Protein AF-A0A0F9P9D8-F1 (afdb_monomer_lite)

Foldseek 3Di:
DDFLDALVLLVVLQPDVQSVVDDSCCCVPPQRVLLRLVVQVVCVLVPVDDDPPPDPDPVPCVVSVVSSNSSSVSSNVVRVVPDPDDDPDDDDDDDDPDDVPPDDPVDPVQWDADPNDIDGPDDDPPPPDPQPPDPVSDDDPPQWDADPRDIDGPPDPDPPPDAWADQLQVFQFTPDHDDGRDKDWPPPWGRDNRDTDQDDDPDTDIDDPDPSSLCPDLWDKDKDKFAAQDWAQDCAKAWGDWRDDPDDRAQIWTWIGGSVQFIFIWGAHRVRHTLGDRHTFADRDTDDHRDIWMWMWTGRNVQRWIWIDISSHTRGIDHGDD

Secondary structure (DSSP, 8-state):
---SS-HHHHHHHH--HHHHHS-HHHIIIIIHHHHHHHHHHHHHHHS-SSS------TT--HHHHHHHHHHHHHHHHHHHT-SS------S--------TTS---S-GGGEEEETTEEEE---S-------TT-GGG----S-EEEETTEEEE-SSPPPTT--EE---SSSSS-SEESS---EEEETT-EEETTEEE--SSS--EEEE--HHHH---SEEEEEEEE--SSSSS-SS-EEEEEE--SSSSTT-EEEEE-TTSEEEEEEE-TT--EEEEEEEEEEE----TT--EEEEEEEETTTTEEEEEETTEEEEEPPPP-

Radius of gyration: 24.14 Å; chains: 1; bounding box: 67×62×52 Å

Structure (mmCIF, N/CA/C/O backbone):
data_AF-A0A0F9P9D8-F1
#
_entry.id   AF-A0A0F9P9D8-F1
#
loop_
_atom_site.group_PDB
_atom_site.id
_atom_site.type_symbol
_atom_site.label_atom_id
_atom_site.label_alt_id
_atom_site.label_comp_id
_atom_site.label_asym_id
_atom_site.label_entity_id
_atom_site.label_seq_id
_atom_site.pdbx_PDB_ins_code
_atom_site.Cartn_x
_atom_site.Cartn_y
_atom_site.Cartn_z
_atom_site.occupancy
_atom_site.B_iso_or_equiv
_atom_site.auth_seq_id
_atom_site.auth_comp_id
_atom_site.auth_asym_id
_atom_site.auth_atom_id
_atom_site.pdbx_PDB_model_num
ATOM 1 N N . MET A 1 1 ? -2.684 22.333 15.171 1.00 53.84 1 MET A N 1
ATOM 2 C CA . MET A 1 1 ? -2.941 22.130 13.729 1.00 53.84 1 MET A CA 1
ATOM 3 C C . MET A 1 1 ? -4.263 22.816 13.437 1.00 53.84 1 MET A C 1
ATOM 5 O O . MET A 1 1 ? -5.194 22.590 14.196 1.00 53.84 1 MET A O 1
ATOM 9 N N . THR A 1 2 ? -4.339 23.730 12.472 1.00 71.31 2 THR A N 1
ATOM 10 C CA . THR A 1 2 ? -5.579 24.486 12.229 1.00 71.31 2 THR A CA 1
ATOM 11 C C . THR A 1 2 ? -6.476 23.673 11.301 1.00 71.31 2 THR A C 1
ATOM 13 O O . THR A 1 2 ? -6.086 23.403 10.165 1.00 71.31 2 THR A O 1
ATOM 16 N N . HIS A 1 3 ? -7.638 23.244 11.792 1.00 80.06 3 HIS A N 1
ATOM 17 C CA . HIS A 1 3 ? -8.600 22.499 10.984 1.00 80.06 3 HIS A CA 1
ATOM 18 C C . HIS A 1 3 ? -9.393 23.409 10.036 1.00 80.06 3 HIS A C 1
ATOM 20 O O . HIS A 1 3 ? -9.507 24.612 10.286 1.00 80.06 3 HIS A O 1
ATOM 26 N N . TYR A 1 4 ? -9.949 22.854 8.949 1.00 78.06 4 TYR A N 1
ATOM 27 C CA . TYR A 1 4 ? -10.803 23.625 8.024 1.00 78.06 4 TYR A CA 1
ATOM 28 C C . TYR A 1 4 ? -12.124 24.083 8.660 1.00 78.06 4 TYR A C 1
ATOM 30 O O . TYR A 1 4 ? -12.678 25.109 8.258 1.00 78.06 4 TYR A O 1
ATOM 38 N N . ALA A 1 5 ? -12.593 23.363 9.681 1.00 80.81 5 ALA A N 1
ATOM 39 C CA . ALA A 1 5 ? -13.710 23.748 10.532 1.00 80.81 5 ALA A CA 1
ATOM 40 C C . ALA A 1 5 ? -13.440 23.336 11.985 1.00 80.81 5 ALA A C 1
ATOM 42 O O . ALA A 1 5 ? -12.664 22.413 12.235 1.00 80.81 5 ALA A O 1
ATOM 43 N N . THR A 1 6 ? -14.081 24.017 12.932 1.00 87.56 6 THR A N 1
ATOM 44 C CA . THR A 1 6 ? -14.080 23.642 14.358 1.00 87.56 6 THR A CA 1
ATOM 45 C C . THR A 1 6 ? -15.249 22.712 14.693 1.00 87.56 6 THR A C 1
ATOM 47 O O . THR A 1 6 ? -16.236 22.678 13.955 1.00 87.56 6 THR A O 1
ATOM 50 N N . ALA A 1 7 ? -15.203 22.007 15.832 1.00 85.06 7 ALA A N 1
ATOM 51 C CA . ALA A 1 7 ? -16.353 21.254 16.347 1.00 85.06 7 ALA A CA 1
ATOM 52 C C . ALA A 1 7 ? -17.641 22.096 16.414 1.00 85.06 7 ALA A C 1
ATOM 54 O O . ALA A 1 7 ? -18.702 21.645 15.978 1.00 85.06 7 ALA A O 1
ATOM 55 N N . SER A 1 8 ? -17.548 23.346 16.883 1.00 85.38 8 SER A N 1
ATOM 56 C CA . SER A 1 8 ? -18.693 24.261 16.956 1.00 85.38 8 SER A CA 1
ATOM 57 C C . SER A 1 8 ? -19.257 24.602 15.574 1.00 85.38 8 SER A C 1
ATOM 59 O O . SER A 1 8 ? -20.473 24.663 15.408 1.00 85.38 8 SER A O 1
ATOM 61 N N . GLU A 1 9 ? -18.396 24.785 14.568 1.00 83.50 9 GLU A N 1
ATOM 62 C CA . GLU A 1 9 ? -18.820 25.008 13.182 1.00 83.50 9 GLU A CA 1
ATOM 63 C C . GLU A 1 9 ? -19.481 23.751 12.611 1.00 83.50 9 GLU A C 1
ATOM 65 O O . GLU A 1 9 ? -20.578 23.836 12.065 1.00 83.50 9 GLU A O 1
ATOM 70 N N . VAL A 1 10 ? -18.885 22.573 12.805 1.00 79.69 10 VAL A N 1
ATOM 71 C CA . VAL A 1 10 ? -19.490 21.306 12.373 1.00 79.69 10 VAL A CA 1
ATOM 72 C C . VAL A 1 10 ? -20.870 21.123 12.988 1.00 79.69 10 VAL A C 1
ATOM 74 O O . VAL A 1 10 ? -21.813 20.836 12.259 1.00 79.69 10 VAL A O 1
ATOM 77 N N . LYS A 1 11 ? -21.037 21.365 14.290 1.00 83.81 11 LYS A N 1
ATOM 78 C CA . LYS A 1 11 ? -22.347 21.306 14.947 1.00 83.81 11 LYS A CA 1
ATOM 79 C C . LYS A 1 11 ? -23.328 22.302 14.342 1.00 83.81 11 LYS A C 1
ATOM 81 O O . LYS A 1 11 ? -24.390 21.882 13.885 1.00 83.81 11 LYS A O 1
ATOM 86 N N . ALA A 1 12 ? -22.963 23.582 14.277 1.00 79.94 12 ALA A N 1
ATOM 87 C CA . ALA A 1 12 ? -23.830 24.645 13.769 1.00 79.94 12 ALA A CA 1
ATOM 88 C C . ALA A 1 12 ? -24.317 24.372 12.341 1.00 79.94 12 ALA A C 1
ATOM 90 O O . ALA A 1 12 ? -25.504 24.505 12.052 1.00 79.94 12 ALA A O 1
ATOM 91 N N . TYR A 1 13 ? -23.416 23.927 11.466 1.00 76.38 13 TYR A N 1
ATOM 92 C CA . TYR A 1 13 ? -23.757 23.623 10.086 1.00 76.38 13 TYR A CA 1
ATOM 93 C C . TYR A 1 13 ? -24.326 22.223 9.912 1.00 76.38 13 TYR A C 1
ATOM 95 O O . TYR A 1 13 ? -24.869 21.966 8.851 1.00 76.38 13 TYR A O 1
ATOM 103 N N . SER A 1 14 ? -24.239 21.308 10.888 1.00 75.25 14 SER A N 1
ATOM 104 C CA . SER A 1 14 ? -24.663 19.918 10.688 1.00 75.25 14 SER A CA 1
ATOM 105 C C . SER A 1 14 ? -26.174 19.707 10.699 1.00 75.25 14 SER A C 1
ATOM 107 O O . SER A 1 14 ? -26.630 18.793 10.030 1.00 75.25 14 SER A O 1
ATOM 109 N N . GLY A 1 15 ? -26.948 20.488 11.455 1.00 71.31 15 GLY A N 1
ATOM 110 C CA . GLY A 1 15 ? -28.399 20.293 11.598 1.00 71.31 15 GLY A CA 1
ATOM 111 C C . GLY A 1 15 ? -28.864 18.908 12.098 1.00 71.31 15 GLY A C 1
ATOM 112 O O . GLY A 1 15 ? -30.063 18.714 12.255 1.00 71.31 15 GLY A O 1
ATOM 113 N N . LEU A 1 16 ? -27.955 17.958 12.357 1.00 68.25 16 LEU A N 1
ATOM 114 C CA . LEU A 1 16 ? -28.254 16.580 12.753 1.00 68.25 16 LEU A CA 1
ATOM 115 C C . LEU A 1 16 ? -28.156 16.451 14.271 1.00 68.25 16 LEU A C 1
ATOM 117 O O . LEU A 1 16 ? -27.111 16.749 14.854 1.00 68.25 16 LEU A O 1
ATOM 121 N N . SER A 1 17 ? -29.230 15.984 14.906 1.00 72.19 17 SER A N 1
ATOM 122 C CA . SER A 1 17 ? -29.321 15.840 16.365 1.00 72.19 17 SER A CA 1
ATOM 123 C C . SER A 1 17 ? -28.247 14.919 16.946 1.00 72.19 17 SER A C 1
ATOM 125 O O . SER A 1 17 ? -27.739 15.120 18.046 1.00 72.19 17 SER A O 1
ATOM 127 N N . GLU A 1 18 ? -27.830 13.947 16.157 1.00 69.94 18 GLU A N 1
ATOM 128 C CA . GLU A 1 18 ? -26.877 12.932 16.529 1.00 69.94 18 GLU A CA 1
ATOM 129 C C . GLU A 1 18 ? -25.446 13.525 16.497 1.00 69.94 18 GLU A C 1
ATOM 131 O O . GLU A 1 18 ? -24.653 13.253 17.397 1.00 69.94 18 GLU A O 1
ATOM 136 N N . ILE A 1 19 ? -25.128 14.453 15.580 1.00 69.88 19 ILE A N 1
ATOM 137 C CA . ILE A 1 19 ? -23.851 15.205 15.607 1.00 69.88 19 ILE A CA 1
ATOM 138 C C . ILE A 1 19 ? -23.820 16.192 16.773 1.00 69.88 19 ILE A C 1
ATOM 140 O O . ILE A 1 19 ? -22.767 16.419 17.370 1.00 69.88 19 ILE A O 1
ATOM 144 N N . GLN A 1 20 ? -24.976 16.745 17.146 1.00 77.88 20 GLN A N 1
ATOM 145 C CA . GLN A 1 20 ? -25.093 17.578 18.345 1.00 77.88 20 GLN A CA 1
ATOM 146 C C . GLN A 1 20 ? -24.811 16.785 19.628 1.00 77.88 20 GLN A C 1
ATOM 148 O O . GLN A 1 20 ? -24.336 17.367 20.602 1.00 77.88 20 GLN A O 1
ATOM 153 N N . SER A 1 21 ? -25.053 15.467 19.616 1.00 78.31 21 SER A N 1
ATOM 154 C CA . SER A 1 21 ? -24.790 14.580 20.755 1.00 78.31 21 SER A CA 1
ATOM 155 C C . SER A 1 21 ? -23.311 14.214 20.941 1.00 78.31 21 SER A C 1
ATOM 157 O O . SER A 1 21 ? -22.922 13.797 22.031 1.00 78.31 21 SER A O 1
ATOM 159 N N . LEU A 1 22 ? -22.472 14.400 19.913 1.00 81.62 22 LEU A N 1
ATOM 160 C CA . LEU A 1 22 ? -21.031 14.176 20.023 1.00 81.62 22 LEU A CA 1
ATOM 161 C C . LEU A 1 22 ? -20.372 15.233 20.909 1.00 81.62 22 LEU A C 1
ATOM 163 O O . LEU A 1 22 ? -20.709 16.421 20.859 1.00 81.62 22 LEU A O 1
ATOM 167 N N . THR A 1 23 ? -19.368 14.823 21.683 1.00 91.31 23 THR A N 1
ATOM 168 C CA . THR A 1 23 ? -18.538 15.794 22.399 1.00 91.31 23 THR A CA 1
ATOM 169 C C . THR A 1 23 ? -17.677 16.576 21.405 1.00 91.31 23 THR A C 1
ATOM 171 O O . THR A 1 23 ? -17.318 16.071 20.339 1.00 91.31 23 THR A O 1
ATOM 174 N N . ASP A 1 24 ? -17.324 17.819 21.743 1.00 88.88 24 ASP A N 1
ATOM 175 C CA . ASP A 1 24 ? -16.389 18.596 20.914 1.00 88.88 24 ASP A CA 1
ATOM 176 C C . ASP A 1 24 ? -15.043 17.866 20.789 1.00 88.88 24 ASP A C 1
ATOM 178 O O . ASP A 1 24 ? -14.440 17.860 19.720 1.00 88.88 24 ASP A O 1
ATOM 182 N N . LEU A 1 25 ? -14.639 17.147 21.844 1.00 87.19 25 LEU A N 1
ATOM 183 C CA . LEU A 1 25 ? -13.452 16.298 21.845 1.00 87.19 25 LEU A CA 1
ATOM 184 C C . LEU A 1 25 ? -13.539 15.178 20.797 1.00 87.19 25 LEU A C 1
ATOM 186 O O . LEU A 1 25 ? -12.570 14.958 20.074 1.00 87.19 25 LEU A O 1
ATOM 190 N N . ASP A 1 26 ? -14.676 14.487 20.673 1.00 79.75 26 ASP A N 1
ATOM 191 C CA . ASP A 1 26 ? -14.861 13.440 19.658 1.00 79.75 26 ASP A CA 1
ATOM 192 C C . ASP A 1 26 ? -14.789 14.016 18.240 1.00 79.75 26 ASP A C 1
ATOM 194 O O . ASP A 1 26 ? -14.145 13.444 17.355 1.00 79.75 26 ASP A O 1
ATOM 198 N N . LEU A 1 27 ? -15.421 15.172 18.016 1.00 81.50 27 LEU A N 1
ATOM 199 C CA . LEU A 1 27 ? -15.376 15.864 16.729 1.00 81.50 27 LEU A CA 1
ATOM 200 C C . LEU A 1 27 ? -13.948 16.280 16.368 1.00 81.50 27 LEU A C 1
ATOM 202 O O . LEU A 1 27 ? -13.485 15.944 15.276 1.00 81.50 27 LEU A O 1
ATOM 206 N N . ASP A 1 28 ? -13.244 16.936 17.287 1.00 85.38 28 ASP A N 1
ATOM 207 C CA . ASP A 1 28 ? -11.906 17.479 17.053 1.00 85.38 28 ASP A CA 1
ATOM 208 C C . ASP A 1 28 ? -10.829 16.393 16.942 1.00 85.38 28 ASP A C 1
ATOM 210 O O . ASP A 1 28 ? -9.860 16.562 16.205 1.00 85.38 28 ASP A O 1
ATOM 214 N N . THR A 1 29 ? -10.975 15.261 17.637 1.00 78.38 29 THR A N 1
ATOM 215 C CA . THR A 1 29 ? -9.937 14.214 17.644 1.00 78.38 29 THR A CA 1
ATOM 216 C C . THR A 1 29 ? -10.173 13.110 16.619 1.00 78.38 29 THR A C 1
ATOM 218 O O . THR A 1 29 ? -9.207 12.556 16.089 1.00 78.38 29 THR A O 1
ATOM 221 N N . LYS A 1 30 ? -11.431 12.786 16.296 1.00 79.88 30 LYS A N 1
ATOM 222 C CA . LYS A 1 30 ? -11.765 11.621 15.462 1.00 79.88 30 LYS A CA 1
ATOM 223 C C . LYS A 1 30 ? -12.305 12.009 14.093 1.00 79.88 30 LYS A C 1
ATOM 225 O O . LYS A 1 30 ? -11.801 11.520 13.080 1.00 79.88 30 LYS A O 1
ATOM 230 N N . TYR A 1 31 ? -13.326 12.859 14.045 1.00 80.06 31 TYR A N 1
ATOM 231 C CA . TYR A 1 31 ? -14.113 13.056 12.825 1.00 80.06 31 TYR A CA 1
ATOM 232 C C . TYR A 1 31 ? -13.554 14.165 11.927 1.00 80.06 31 TYR A C 1
ATOM 234 O O . TYR A 1 31 ? -13.298 13.917 10.746 1.00 80.06 31 TYR A O 1
ATOM 242 N N . ILE A 1 32 ? -13.276 15.347 12.484 1.00 82.38 32 ILE A N 1
ATOM 243 C CA . ILE A 1 32 ? -12.739 16.497 11.740 1.00 82.38 32 ILE A CA 1
ATOM 244 C C . ILE A 1 32 ? -11.374 16.179 11.113 1.00 82.38 32 ILE A C 1
ATOM 246 O O . ILE A 1 32 ? -11.222 16.401 9.907 1.00 82.38 32 ILE A O 1
ATOM 250 N N . PRO A 1 33 ? -10.396 15.584 11.830 1.00 83.19 33 PRO A N 1
ATOM 251 C CA . PRO A 1 33 ? -9.111 15.247 11.223 1.00 83.19 33 PRO A CA 1
ATOM 252 C C . PRO A 1 33 ? -9.240 14.246 10.071 1.00 83.19 33 PRO A C 1
ATOM 254 O O . PRO A 1 33 ? -8.502 14.343 9.094 1.00 83.19 33 PRO A O 1
ATOM 257 N N . ARG A 1 34 ? -10.170 13.284 10.157 1.00 76.94 34 ARG A N 1
ATOM 258 C CA . ARG A 1 34 ? -10.414 12.297 9.090 1.00 76.94 34 ARG A CA 1
ATOM 259 C C . ARG A 1 34 ? -11.025 12.945 7.851 1.00 76.94 34 ARG A C 1
ATOM 261 O O . ARG A 1 34 ? -10.540 12.707 6.748 1.00 76.94 34 ARG A O 1
ATOM 268 N N . ALA A 1 35 ? -12.055 13.771 8.024 1.00 71.94 35 ALA A N 1
ATOM 269 C CA . ALA A 1 35 ? -12.685 14.483 6.915 1.00 71.94 35 ALA A CA 1
ATOM 270 C C . ALA A 1 35 ? -11.700 15.455 6.242 1.00 71.94 35 ALA A C 1
ATOM 272 O O . ALA A 1 35 ? -11.630 15.521 5.017 1.00 71.94 35 ALA A O 1
ATOM 273 N N . GLN A 1 36 ? -10.863 16.132 7.030 1.00 80.75 36 GLN A N 1
ATOM 274 C CA . GLN A 1 36 ? -9.825 17.013 6.506 1.00 80.75 36 GLN A CA 1
ATOM 275 C C . GLN A 1 36 ? -8.778 16.256 5.686 1.00 80.75 36 GLN A C 1
ATOM 277 O O . GLN A 1 36 ? -8.400 16.731 4.622 1.00 80.75 36 GLN A O 1
ATOM 282 N N . ARG A 1 37 ? -8.369 15.052 6.110 1.00 77.50 37 ARG A N 1
ATOM 283 C CA . ARG A 1 37 ? -7.441 14.218 5.329 1.00 77.50 37 ARG A CA 1
ATOM 284 C C . ARG A 1 37 ? -7.986 13.849 3.949 1.00 77.50 37 ARG A C 1
ATOM 286 O O . ARG A 1 37 ? -7.222 13.849 2.989 1.00 77.50 37 ARG A O 1
ATOM 293 N N . LEU A 1 38 ? -9.286 13.568 3.835 1.00 69.06 38 LEU A N 1
ATOM 294 C CA . LEU A 1 38 ? -9.921 13.286 2.540 1.00 69.06 38 LEU A CA 1
ATOM 295 C C . LEU A 1 38 ? -9.864 14.501 1.614 1.00 69.06 38 LEU A C 1
ATOM 297 O O . LEU A 1 38 ? -9.484 14.371 0.453 1.00 69.06 38 LEU A O 1
ATOM 301 N N . ILE A 1 39 ? -10.182 15.682 2.149 1.00 70.19 39 ILE A N 1
ATOM 302 C CA . ILE A 1 39 ? -10.089 16.943 1.407 1.00 70.19 39 ILE A CA 1
ATOM 303 C C . ILE A 1 39 ? -8.640 17.203 0.991 1.00 70.19 39 ILE A C 1
ATOM 305 O O . ILE A 1 39 ? -8.386 17.502 -0.169 1.00 70.19 39 ILE A O 1
ATOM 309 N N . ASP A 1 40 ? -7.679 17.018 1.894 1.00 73.06 40 ASP A N 1
ATOM 310 C CA . ASP A 1 40 ? -6.257 17.215 1.602 1.00 73.06 40 ASP A CA 1
ATOM 311 C C . ASP A 1 40 ? -5.733 16.247 0.540 1.00 73.06 40 ASP A C 1
ATOM 313 O O . ASP A 1 40 ? -4.884 16.627 -0.265 1.00 73.06 40 ASP A O 1
ATOM 317 N N . SER A 1 41 ? -6.205 14.998 0.546 1.00 69.88 41 SER A N 1
ATOM 318 C CA . SER A 1 41 ? -5.858 13.995 -0.465 1.00 69.88 41 SER A CA 1
ATOM 319 C C . SER A 1 41 ? -6.417 14.390 -1.831 1.00 69.88 41 SER A C 1
ATOM 321 O O . SER A 1 41 ? -5.659 14.503 -2.795 1.00 69.88 41 SER A O 1
ATOM 323 N N . TYR A 1 42 ? -7.710 14.727 -1.895 1.00 66.19 42 TYR A N 1
ATOM 324 C CA . TYR A 1 42 ? -8.347 15.221 -3.116 1.00 66.19 42 TYR A CA 1
ATOM 325 C C . TYR A 1 42 ? -7.639 16.469 -3.653 1.00 66.19 42 TYR A C 1
ATOM 327 O O . TYR A 1 42 ? -7.331 16.565 -4.842 1.00 66.19 42 TYR A O 1
ATOM 335 N N . CYS A 1 43 ? -7.335 17.428 -2.778 1.00 63.25 43 CYS A N 1
ATOM 336 C CA . CYS A 1 43 ? -6.683 18.659 -3.183 1.00 63.25 43 CYS A CA 1
ATOM 337 C C . CYS A 1 43 ? -5.255 18.424 -3.677 1.00 63.25 43 CYS A C 1
ATOM 339 O O . CYS A 1 43 ? -4.855 19.060 -4.644 1.00 63.25 43 CYS A O 1
ATOM 341 N N . ARG A 1 44 ? -4.497 17.499 -3.078 1.00 65.12 44 ARG A N 1
ATOM 342 C CA . ARG A 1 44 ? -3.154 17.141 -3.562 1.00 65.12 44 ARG A CA 1
ATOM 343 C C . ARG A 1 44 ? -3.178 16.479 -4.937 1.00 65.12 44 ARG A C 1
ATOM 345 O O . ARG A 1 44 ? -2.317 16.781 -5.757 1.00 65.12 44 ARG A O 1
ATOM 352 N N . GLN A 1 45 ? -4.161 15.617 -5.190 1.00 57.56 45 GLN A N 1
ATOM 353 C CA . GLN A 1 45 ? -4.326 14.954 -6.486 1.00 57.56 45 GLN A CA 1
ATOM 354 C C . GLN A 1 45 ? -4.660 15.959 -7.597 1.00 57.56 45 GLN A C 1
ATOM 356 O O . GLN A 1 45 ? -4.109 15.886 -8.692 1.00 57.56 45 GLN A O 1
ATOM 361 N N . ASN A 1 46 ? -5.519 16.937 -7.300 1.00 54.97 46 ASN A N 1
ATOM 362 C CA . ASN A 1 46 ? -6.065 17.844 -8.313 1.00 54.97 46 ASN A CA 1
ATOM 363 C C . ASN A 1 46 ? -5.315 19.181 -8.430 1.00 54.97 46 ASN A C 1
ATOM 365 O O . ASN A 1 46 ? -5.298 19.800 -9.492 1.00 54.97 46 ASN A O 1
ATOM 369 N N . PHE A 1 47 ? -4.657 19.637 -7.364 1.00 56.59 47 PHE A N 1
ATOM 370 C CA . PHE A 1 47 ? -3.953 20.915 -7.317 1.00 56.59 47 PHE A CA 1
ATOM 371 C C . PHE A 1 47 ? -2.488 20.655 -6.940 1.00 56.59 47 PHE A C 1
ATOM 373 O O . PHE A 1 47 ? -2.140 20.535 -5.770 1.00 56.59 47 PHE A O 1
ATOM 380 N N . ARG A 1 48 ? -1.609 20.563 -7.951 1.00 46.72 48 ARG A N 1
ATOM 381 C CA . ARG A 1 48 ? -0.172 20.198 -7.868 1.00 46.72 48 ARG A CA 1
ATOM 382 C C . ARG A 1 48 ? 0.738 21.153 -7.053 1.00 46.72 48 ARG A C 1
ATOM 384 O O . ARG A 1 48 ? 1.904 21.336 -7.403 1.00 46.72 48 ARG A O 1
ATOM 391 N N . ARG A 1 49 ? 0.260 21.833 -6.009 1.00 38.28 49 ARG A N 1
ATOM 392 C CA . ARG A 1 49 ? 1.071 22.752 -5.186 1.00 38.28 49 ARG A CA 1
ATOM 393 C C . ARG A 1 49 ? 0.855 22.503 -3.692 1.00 38.28 49 ARG A C 1
ATOM 395 O O . ARG A 1 49 ? -0.180 21.980 -3.306 1.00 38.28 49 ARG A O 1
ATOM 402 N N . SER A 1 50 ? 1.880 22.868 -2.908 1.00 42.69 50 SER A N 1
ATOM 403 C CA . SER A 1 50 ? 2.014 22.901 -1.437 1.00 42.69 50 SER A CA 1
ATOM 404 C C . SER A 1 50 ? 0.706 23.026 -0.639 1.00 42.69 50 SER A C 1
ATOM 406 O O . SER A 1 50 ? -0.243 23.592 -1.175 1.00 42.69 50 SER A O 1
ATOM 408 N N . PRO A 1 51 ? 0.663 22.597 0.650 1.00 48.56 51 PRO A N 1
ATOM 409 C CA . PRO A 1 51 ? -0.538 22.654 1.493 1.00 48.56 51 PRO A CA 1
ATOM 410 C C . PRO A 1 51 ? -1.331 23.932 1.240 1.00 48.56 51 PRO A C 1
ATOM 412 O O . PRO A 1 51 ? -0.755 25.020 1.327 1.00 48.56 51 PRO A O 1
ATOM 415 N N . LEU A 1 52 ? -2.608 23.769 0.865 1.00 47.81 52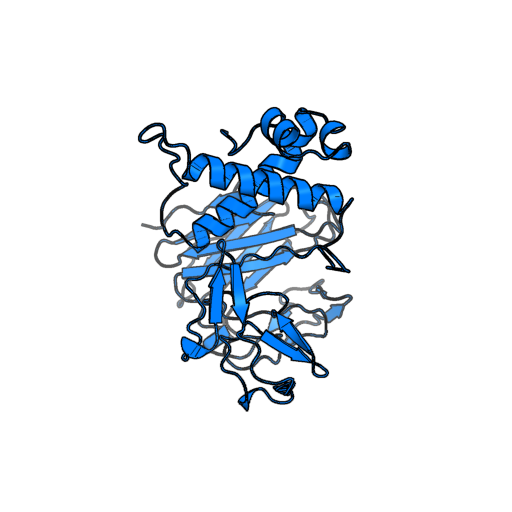 LEU A N 1
ATOM 416 C CA . LEU A 1 52 ? -3.517 24.850 0.488 1.00 47.81 52 LEU A CA 1
ATOM 417 C C . LEU A 1 52 ? -3.369 25.991 1.488 1.00 47.81 52 LEU A C 1
ATOM 419 O O . LEU A 1 52 ? -3.829 25.923 2.629 1.00 47.81 52 LEU A O 1
ATOM 423 N N . LYS A 1 53 ? -2.672 27.049 1.069 1.00 45.91 53 LYS A N 1
ATOM 424 C CA . LYS A 1 53 ? -2.539 28.238 1.890 1.00 45.91 53 LYS A CA 1
ATOM 425 C C . LYS A 1 53 ? -3.876 28.950 1.784 1.00 45.91 53 LYS A C 1
ATOM 427 O O . LYS A 1 53 ? -4.123 29.656 0.812 1.00 45.91 53 LYS A O 1
ATOM 432 N N . ILE A 1 54 ? -4.745 28.730 2.767 1.00 47.22 54 ILE A N 1
ATOM 433 C CA . ILE A 1 54 ? -5.966 29.516 2.932 1.00 47.22 54 ILE A CA 1
ATOM 434 C C . ILE A 1 54 ? -5.513 30.919 3.325 1.00 47.22 54 ILE A C 1
ATOM 436 O O . ILE A 1 54 ? -5.298 31.229 4.496 1.00 47.22 54 ILE A O 1
ATOM 440 N N . VAL A 1 55 ? -5.270 31.755 2.324 1.00 41.44 55 VAL A N 1
ATOM 441 C CA . VAL A 1 55 ? -5.047 33.175 2.538 1.00 41.44 55 VAL A CA 1
ATOM 442 C C . VAL A 1 55 ? -6.437 33.798 2.586 1.00 41.44 55 VAL A C 1
ATOM 444 O O . VAL A 1 55 ? -7.196 33.672 1.630 1.00 41.44 55 VAL A O 1
ATOM 447 N N . ASN A 1 56 ? -6.783 34.445 3.703 1.00 40.25 56 ASN A N 1
ATOM 448 C CA . ASN A 1 56 ? -7.887 35.404 3.737 1.00 40.25 56 ASN A CA 1
ATOM 449 C C . ASN A 1 56 ? -7.453 36.601 2.883 1.00 40.25 56 ASN A C 1
ATOM 451 O O . ASN A 1 56 ? -6.990 37.615 3.403 1.00 40.25 56 ASN A O 1
ATOM 455 N N . VAL A 1 57 ? -7.500 36.443 1.566 1.00 39.56 57 VAL A N 1
ATOM 456 C CA . VAL A 1 57 ? -7.450 37.578 0.662 1.00 39.56 57 VAL A CA 1
ATOM 457 C C . VAL A 1 57 ? -8.876 38.135 0.688 1.00 39.56 57 VAL A C 1
ATOM 459 O O . VAL A 1 57 ? -9.853 37.392 0.681 1.00 39.56 57 VAL A O 1
ATOM 462 N N . ASP A 1 58 ? -8.996 39.441 0.882 1.00 39.69 58 ASP A N 1
ATOM 463 C CA . ASP A 1 58 ? -10.190 40.239 0.575 1.00 39.69 58 ASP A CA 1
ATOM 464 C C . ASP A 1 58 ? -11.520 40.015 1.332 1.00 39.69 58 ASP A C 1
ATOM 466 O O . ASP A 1 58 ? -12.484 40.727 1.064 1.00 39.69 58 ASP A O 1
ATOM 470 N N . GLY A 1 59 ? -11.601 39.160 2.357 1.00 45.84 59 GLY A N 1
ATOM 471 C CA . GLY A 1 59 ? -12.810 39.081 3.203 1.00 45.84 59 GLY A CA 1
ATOM 472 C C . GLY A 1 59 ? -14.059 38.555 2.476 1.00 45.84 59 GLY A C 1
ATOM 473 O O . GLY A 1 59 ? -15.125 38.451 3.083 1.00 45.84 59 GLY A O 1
ATOM 474 N N . SER A 1 60 ? -13.914 38.154 1.210 1.00 44.59 60 SER A N 1
ATOM 475 C CA . SER A 1 60 ? -14.884 37.370 0.461 1.00 44.59 60 SER A CA 1
ATOM 476 C C . SER A 1 60 ? -14.601 35.890 0.755 1.00 44.59 60 SER A C 1
ATOM 478 O O . SER A 1 60 ? -13.717 35.248 0.200 1.00 44.59 60 SER A O 1
ATOM 480 N N . GLY A 1 61 ? -15.277 35.343 1.764 1.00 48.66 61 GLY A N 1
ATOM 481 C CA . GLY A 1 61 ? -14.986 34.026 2.338 1.00 48.66 61 GLY A CA 1
ATOM 482 C C . GLY A 1 61 ? -15.204 32.807 1.428 1.00 48.66 61 GLY A C 1
ATOM 483 O O . GLY A 1 61 ? -15.320 31.718 1.972 1.00 48.66 61 GLY A O 1
ATOM 484 N N . SER A 1 62 ? -15.258 32.933 0.099 1.00 55.34 62 SER A N 1
ATOM 485 C CA . SER A 1 62 ? -15.778 31.909 -0.822 1.00 55.34 62 SER A CA 1
ATOM 486 C C . SER A 1 62 ? -15.047 30.565 -0.733 1.00 55.34 62 SER A C 1
ATOM 488 O O . SER A 1 62 ? -15.670 29.558 -0.417 1.00 55.34 62 SER A O 1
ATOM 490 N N . ASN A 1 63 ? -13.721 30.529 -0.892 1.00 51.62 63 ASN A N 1
ATOM 491 C CA . ASN A 1 63 ? -12.973 29.261 -0.885 1.00 51.62 63 ASN A CA 1
ATOM 492 C C . ASN A 1 63 ? -12.923 28.607 0.505 1.00 51.62 63 ASN A C 1
ATOM 494 O O . ASN A 1 63 ? -12.945 27.384 0.638 1.00 51.62 63 ASN A O 1
ATOM 498 N N . ARG A 1 64 ? -12.851 29.417 1.569 1.00 61.19 64 ARG A N 1
ATOM 499 C CA . ARG A 1 64 ? -12.853 28.909 2.949 1.00 61.19 64 ARG A CA 1
ATOM 500 C C . ARG A 1 64 ? -14.236 28.399 3.341 1.00 61.19 64 ARG A C 1
ATOM 502 O O . ARG A 1 64 ? -14.330 27.397 4.044 1.00 61.19 64 ARG A O 1
ATOM 509 N N . GLN A 1 65 ? -15.282 29.085 2.901 1.00 67.75 65 GLN A N 1
ATOM 510 C CA . GLN A 1 65 ? -16.663 28.687 3.101 1.00 67.75 65 GLN A CA 1
ATOM 511 C C . GLN A 1 65 ? -16.974 27.404 2.330 1.00 67.75 65 GLN A C 1
ATOM 513 O O . GLN A 1 65 ? -17.504 26.478 2.928 1.00 67.75 65 GLN A O 1
ATOM 518 N N . GLU A 1 66 ? -16.532 27.278 1.079 1.00 66.25 66 GLU A N 1
ATOM 519 C CA . GLU A 1 66 ? -16.722 26.060 0.287 1.00 66.25 66 GLU A CA 1
ATOM 520 C C . GLU A 1 66 ? -15.993 24.852 0.903 1.00 66.25 66 GLU A C 1
ATOM 522 O O . GLU A 1 66 ? -16.582 23.786 1.085 1.00 66.25 66 GLU A O 1
ATOM 527 N N . LEU A 1 67 ? -14.723 25.005 1.299 1.00 60.97 67 LEU A N 1
ATOM 528 C CA . LEU A 1 67 ? -13.978 23.934 1.978 1.00 60.97 67 LEU A CA 1
ATOM 529 C C . LEU A 1 67 ? -14.606 23.561 3.327 1.00 60.97 67 LEU A C 1
ATOM 531 O O . LEU A 1 67 ? -14.627 22.386 3.696 1.00 60.97 67 LEU A O 1
ATOM 535 N N . ARG A 1 68 ? -15.149 24.543 4.052 1.00 67.44 68 ARG A N 1
ATOM 536 C CA . ARG A 1 68 ? -15.897 24.325 5.293 1.00 67.44 68 ARG A CA 1
ATOM 537 C C . ARG A 1 68 ? -17.187 23.552 5.037 1.00 67.44 68 ARG A C 1
ATOM 539 O O . ARG A 1 68 ? -17.422 22.558 5.713 1.00 67.44 68 ARG A O 1
ATOM 546 N N . GLU A 1 69 ? -17.997 23.963 4.071 1.00 68.69 69 GLU A N 1
ATOM 547 C CA . GLU A 1 69 ? -19.254 23.299 3.707 1.00 68.69 69 GLU A CA 1
ATOM 548 C C . GLU A 1 69 ? -19.009 21.854 3.239 1.00 68.69 69 GLU A C 1
ATOM 550 O O . GLU A 1 69 ? -19.716 20.931 3.661 1.00 68.69 69 GLU A O 1
ATOM 555 N N . ARG A 1 70 ? -17.938 21.620 2.468 1.00 67.50 70 ARG A N 1
ATOM 556 C CA . ARG A 1 70 ? -17.481 20.275 2.079 1.00 67.50 70 ARG A CA 1
ATOM 557 C C . ARG A 1 70 ? -17.035 19.442 3.286 1.00 67.50 70 ARG A C 1
ATOM 559 O O . ARG A 1 70 ? -17.421 18.279 3.394 1.00 67.50 70 ARG A O 1
ATOM 566 N N . LEU A 1 71 ? -16.276 20.022 4.222 1.00 68.44 71 LEU A N 1
ATOM 567 C CA . LEU A 1 71 ? -15.841 19.333 5.445 1.00 68.44 71 LEU A CA 1
ATOM 568 C C . LEU A 1 71 ? -17.030 18.949 6.335 1.00 68.44 71 LEU A C 1
ATOM 570 O O . LEU A 1 71 ? -17.085 17.822 6.832 1.00 68.44 71 LEU A O 1
ATOM 574 N N . VAL A 1 72 ? -17.998 19.852 6.508 1.00 62.03 72 VAL A N 1
ATOM 575 C CA . VAL A 1 72 ? -19.234 19.584 7.257 1.00 62.03 72 VAL A CA 1
ATOM 576 C C . VAL A 1 72 ? -20.014 18.448 6.599 1.00 62.03 72 VAL A C 1
ATOM 578 O O . VAL A 1 72 ? -20.429 17.518 7.287 1.00 62.03 72 VAL A O 1
ATOM 581 N N . SER A 1 73 ? -20.168 18.478 5.275 1.00 66.88 73 SER A N 1
ATOM 582 C CA . SER A 1 73 ? -20.908 17.457 4.523 1.00 66.88 73 SER A CA 1
ATOM 583 C C . SER A 1 73 ? -20.257 16.073 4.618 1.00 66.88 73 SER A C 1
ATOM 585 O O . SER A 1 73 ? -20.942 15.086 4.883 1.00 66.88 73 SER A O 1
ATOM 587 N N . LEU A 1 74 ? -18.927 15.991 4.509 1.00 62.28 74 LEU A N 1
ATOM 588 C CA . LEU A 1 74 ? -18.182 14.738 4.693 1.00 62.28 74 LEU A CA 1
ATOM 589 C C . LEU A 1 74 ? -18.240 14.222 6.136 1.00 62.28 74 LEU A C 1
ATOM 591 O O . LEU A 1 74 ? -18.307 13.013 6.363 1.00 62.28 74 LEU A O 1
ATOM 595 N N . THR A 1 75 ? -18.235 15.130 7.114 1.00 56.22 75 THR A N 1
ATOM 596 C CA . THR A 1 75 ? -18.368 14.772 8.533 1.00 56.22 75 THR A CA 1
ATOM 597 C C . THR A 1 75 ? -19.768 14.234 8.836 1.00 56.22 75 THR A C 1
ATOM 599 O O . THR A 1 75 ? -19.893 13.252 9.564 1.00 56.22 75 THR A O 1
ATOM 602 N N . ARG A 1 76 ? -20.810 14.816 8.222 1.00 60.38 76 ARG A N 1
ATOM 603 C CA . ARG A 1 76 ? -22.192 14.318 8.280 1.00 60.38 76 ARG A CA 1
ATOM 604 C C . ARG A 1 76 ? -22.328 12.907 7.720 1.00 60.38 76 ARG A C 1
ATOM 606 O O . ARG A 1 76 ? -22.831 12.034 8.420 1.00 60.38 76 ARG A O 1
ATOM 613 N N . LEU A 1 77 ? -21.846 12.687 6.495 1.00 54.81 77 LEU A N 1
ATOM 614 C CA . LEU A 1 77 ? -21.934 11.392 5.809 1.00 54.81 77 LEU A CA 1
ATOM 615 C C . LEU A 1 77 ? -21.318 10.264 6.643 1.00 54.81 77 LEU A C 1
ATOM 617 O O . LEU A 1 77 ? -21.958 9.247 6.878 1.00 54.81 77 LEU A O 1
ATOM 621 N N . ARG A 1 78 ? -20.115 10.476 7.189 1.00 58.38 78 ARG A N 1
ATOM 622 C CA . ARG A 1 78 ? -19.435 9.450 7.999 1.00 58.38 78 ARG A CA 1
ATOM 623 C C . ARG A 1 78 ? -20.097 9.143 9.334 1.00 58.38 78 ARG A C 1
ATOM 625 O O . ARG A 1 78 ? -19.783 8.123 9.941 1.00 58.38 78 ARG A O 1
ATOM 632 N N . PHE A 1 79 ? -20.915 10.055 9.835 1.00 51.00 79 PHE A N 1
ATOM 633 C CA . PHE A 1 79 ? -21.557 9.893 11.123 1.00 51.00 79 PHE A CA 1
ATOM 634 C C . PHE A 1 79 ? -22.938 9.229 10.999 1.00 51.00 79 PHE A C 1
ATOM 636 O O . PHE A 1 79 ? -23.280 8.409 11.846 1.00 51.00 79 PHE A O 1
ATOM 643 N N . ILE A 1 80 ? -23.675 9.501 9.914 1.00 50.44 80 ILE A N 1
ATOM 644 C CA . ILE A 1 80 ? -24.925 8.795 9.577 1.00 50.44 80 ILE A CA 1
ATOM 645 C C . ILE A 1 80 ? -24.666 7.300 9.306 1.00 50.44 80 ILE A C 1
ATOM 647 O O . ILE A 1 80 ? -25.475 6.471 9.708 1.00 50.44 80 ILE A O 1
ATOM 651 N N . ASP A 1 81 ? -23.515 6.946 8.725 1.00 49.91 81 ASP A N 1
AT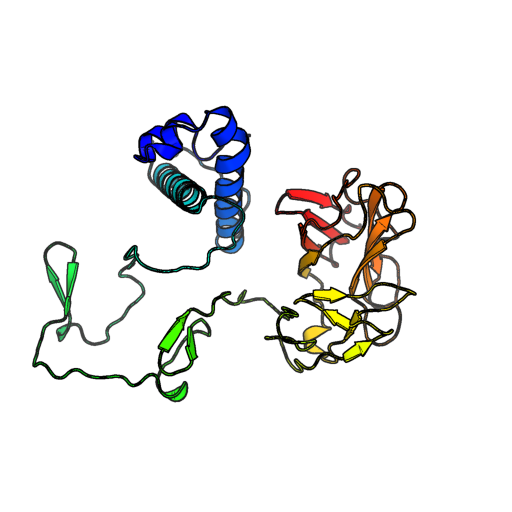OM 652 C CA . ASP A 1 81 ? -23.158 5.553 8.393 1.00 49.91 81 ASP A CA 1
ATOM 653 C C . ASP A 1 81 ? -22.808 4.648 9.595 1.00 49.91 81 ASP A C 1
ATOM 655 O O . ASP A 1 81 ? -22.539 3.467 9.405 1.00 49.91 81 ASP A O 1
ATOM 659 N N . GLY A 1 82 ? -22.825 5.161 10.834 1.00 40.31 82 GLY A N 1
ATOM 660 C CA . GLY A 1 82 ? -22.926 4.346 12.053 1.00 40.31 82 GLY A CA 1
ATOM 661 C C . GLY A 1 82 ? -22.038 3.090 12.139 1.00 40.31 82 GLY A C 1
ATOM 662 O O . GLY A 1 82 ? -22.554 1.980 12.197 1.00 40.31 82 GLY A O 1
ATOM 663 N N . GLY A 1 83 ? -20.716 3.246 12.254 1.00 36.47 83 GLY A N 1
ATOM 664 C CA . GLY A 1 83 ? -19.799 2.132 12.545 1.00 36.47 83 GLY A CA 1
ATOM 665 C C . GLY A 1 83 ? -18.970 1.677 11.347 1.00 36.47 83 GLY A C 1
ATOM 666 O O . GLY A 1 83 ? -19.127 2.166 10.238 1.00 36.47 83 GLY A O 1
ATOM 667 N N . GLU A 1 84 ? -17.991 0.812 11.603 1.00 35.62 84 GLU A N 1
ATOM 668 C CA . GLU A 1 84 ? -17.013 0.316 10.629 1.00 35.62 84 GLU A CA 1
ATOM 669 C C . GLU A 1 84 ? -17.671 -0.518 9.522 1.00 35.62 84 GLU A C 1
ATOM 671 O O . GLU A 1 84 ? -17.591 -1.739 9.511 1.00 35.62 84 GLU A O 1
ATOM 676 N N . HIS A 1 85 ? -18.302 0.143 8.561 1.00 31.81 85 HIS A N 1
ATOM 677 C CA . HIS A 1 85 ? -18.639 -0.446 7.281 1.00 31.81 85 HIS A CA 1
ATOM 678 C C . HIS A 1 85 ? -18.196 0.511 6.180 1.00 31.81 85 HIS A C 1
ATOM 680 O O . HIS A 1 85 ? -18.562 1.683 6.124 1.00 31.81 85 HIS A O 1
ATOM 686 N N . THR A 1 86 ? -17.324 -0.008 5.322 1.00 34.16 86 THR A N 1
ATOM 687 C CA . THR A 1 86 ? -17.136 0.452 3.952 1.00 34.16 86 THR A CA 1
ATOM 688 C C . THR A 1 86 ? -18.500 0.772 3.355 1.00 34.16 86 THR A C 1
ATOM 690 O O . THR A 1 86 ? -19.385 -0.079 3.366 1.00 34.16 86 THR A O 1
ATOM 693 N N . ALA A 1 87 ? -18.664 2.004 2.874 1.00 30.06 87 ALA A N 1
ATOM 694 C CA . ALA A 1 87 ? -19.884 2.493 2.254 1.00 30.06 87 ALA A CA 1
ATOM 695 C C . ALA A 1 87 ? -20.407 1.488 1.212 1.00 30.06 87 ALA A C 1
ATOM 697 O O . ALA A 1 87 ? -19.906 1.417 0.091 1.00 30.06 87 ALA A O 1
ATOM 698 N N . GLN A 1 88 ? -21.417 0.705 1.586 1.00 30.50 88 GLN A N 1
ATOM 699 C CA . GLN A 1 88 ? -22.336 0.110 0.632 1.00 30.50 88 GLN A CA 1
ATOM 700 C C . GLN A 1 88 ? -23.501 1.077 0.508 1.00 30.50 88 GLN A C 1
ATOM 702 O O . GLN A 1 88 ? -24.346 1.188 1.393 1.00 30.50 88 GLN A O 1
ATOM 707 N N . ALA A 1 89 ? -23.500 1.796 -0.612 1.00 34.19 89 ALA A N 1
ATOM 708 C CA . ALA A 1 89 ? -24.586 2.647 -1.049 1.00 34.19 89 ALA A CA 1
ATOM 709 C C . ALA A 1 89 ? -25.841 1.797 -1.294 1.00 34.19 89 ALA A C 1
ATOM 711 O O . ALA A 1 89 ? -26.080 1.318 -2.399 1.00 34.19 89 ALA A O 1
ATOM 712 N N . ASN A 1 90 ? -26.655 1.626 -0.259 1.00 29.62 90 ASN A N 1
ATOM 713 C CA . ASN A 1 90 ? -28.034 1.200 -0.408 1.00 29.62 90 ASN A CA 1
ATOM 714 C C . ASN A 1 90 ? -28.942 2.408 -0.196 1.00 29.62 90 ASN A C 1
ATOM 716 O O . ASN A 1 90 ? -29.278 2.757 0.928 1.00 29.62 90 ASN A O 1
ATOM 720 N N . GLY A 1 91 ? -29.352 3.000 -1.318 1.00 34.09 91 GLY A N 1
ATOM 721 C CA . GLY A 1 91 ? -30.662 3.623 -1.465 1.00 34.09 91 GLY A CA 1
ATOM 722 C C . GLY A 1 91 ? -30.890 4.964 -0.764 1.00 34.09 91 GLY A C 1
ATOM 723 O O . GLY A 1 91 ? -31.196 5.025 0.418 1.00 34.09 91 GLY A O 1
ATOM 724 N N . VAL A 1 92 ? -30.985 5.997 -1.606 1.00 35.03 92 VAL A N 1
ATOM 725 C CA . VAL A 1 92 ? -31.770 7.229 -1.410 1.00 35.03 92 VAL A CA 1
ATOM 726 C C . VAL A 1 92 ? -31.111 8.342 -0.583 1.00 35.03 92 VAL A C 1
ATOM 728 O O . VAL A 1 92 ? -31.459 8.600 0.562 1.00 35.03 92 VAL A O 1
ATOM 731 N N . ALA A 1 93 ? -30.279 9.130 -1.265 1.00 27.44 93 ALA A N 1
ATOM 732 C CA . ALA A 1 93 ? -30.413 10.587 -1.265 1.00 27.44 93 ALA A CA 1
ATOM 733 C C . ALA A 1 93 ? -29.841 11.131 -2.583 1.00 27.44 93 ALA A C 1
ATOM 735 O O . ALA A 1 93 ? -28.629 11.144 -2.785 1.00 27.44 93 ALA A O 1
ATOM 736 N N . ASN A 1 94 ? -30.730 11.549 -3.489 1.00 35.88 94 ASN A N 1
ATOM 737 C CA . ASN A 1 94 ? -30.374 12.379 -4.637 1.00 35.88 94 ASN A CA 1
ATOM 738 C C . ASN A 1 94 ? -29.611 13.608 -4.135 1.00 35.88 94 ASN A C 1
ATOM 740 O O . ASN A 1 94 ? -30.174 14.446 -3.432 1.00 35.88 94 ASN A O 1
ATOM 744 N N . LEU A 1 95 ? -28.348 13.723 -4.523 1.00 30.50 95 LEU A N 1
ATOM 745 C CA . LEU A 1 95 ? -27.640 14.993 -4.542 1.00 30.50 95 LEU A CA 1
ATOM 746 C C . LEU A 1 95 ? -27.196 15.221 -5.979 1.00 30.50 95 LEU A C 1
ATOM 748 O O . LEU A 1 95 ? -26.143 14.752 -6.407 1.00 30.50 95 LEU A O 1
ATOM 752 N N . ASP A 1 96 ? -28.055 15.921 -6.716 1.00 32.91 96 ASP A N 1
ATOM 753 C CA . ASP A 1 96 ? -27.724 16.526 -7.996 1.00 32.91 96 ASP A CA 1
ATOM 754 C C . ASP A 1 96 ? -26.548 17.488 -7.800 1.00 32.91 96 ASP A C 1
ATOM 756 O O . ASP A 1 96 ? -26.701 18.622 -7.348 1.00 32.91 96 ASP A O 1
ATOM 760 N N . PHE A 1 97 ? -25.350 17.031 -8.150 1.00 34.69 97 PHE A N 1
ATOM 761 C CA . PHE A 1 97 ? -24.212 17.897 -8.424 1.00 34.69 97 PHE A CA 1
ATOM 762 C C . PHE A 1 97 ? -24.045 17.980 -9.939 1.00 34.69 97 PHE A C 1
ATOM 764 O O . PHE A 1 97 ? -23.231 17.272 -10.529 1.00 34.69 97 PHE A O 1
ATOM 771 N N . ILE A 1 98 ? -24.831 18.844 -10.581 1.00 32.41 98 ILE A N 1
ATOM 772 C CA . ILE A 1 98 ? -24.680 19.146 -12.007 1.00 32.41 98 ILE A CA 1
ATOM 773 C C . ILE A 1 98 ? -23.989 20.503 -12.133 1.00 32.41 98 ILE A C 1
ATOM 775 O O . ILE A 1 98 ? -24.590 21.559 -11.959 1.00 32.41 98 ILE A O 1
ATOM 779 N N . ASN A 1 99 ? -22.692 20.467 -12.439 1.00 34.25 99 ASN A N 1
ATOM 780 C CA . ASN A 1 99 ? -21.982 21.615 -12.986 1.00 34.25 99 ASN A CA 1
ATOM 781 C C . ASN A 1 99 ? -22.344 21.717 -14.478 1.00 34.25 99 ASN A C 1
ATOM 783 O O . ASN A 1 99 ? -22.025 20.816 -15.255 1.00 34.25 99 ASN A O 1
ATOM 787 N N . ALA A 1 100 ? -22.996 22.811 -14.877 1.00 36.19 100 ALA A N 1
ATOM 788 C CA . ALA A 1 100 ? -23.446 23.070 -16.249 1.00 36.19 100 ALA A CA 1
ATOM 789 C C . ALA A 1 100 ? -22.310 23.154 -17.296 1.00 36.19 100 ALA A C 1
ATOM 791 O O . ALA A 1 100 ? -22.579 23.297 -18.484 1.00 36.19 100 ALA A O 1
ATOM 792 N N . ALA A 1 101 ? -21.038 23.054 -16.897 1.00 37.38 101 ALA A N 1
ATOM 793 C CA . ALA A 1 101 ? -19.903 23.199 -17.804 1.00 37.38 101 ALA A CA 1
ATOM 794 C C . ALA A 1 101 ? -19.501 21.925 -18.579 1.00 37.38 101 ALA A C 1
ATOM 796 O O . ALA A 1 101 ? -18.692 22.029 -19.496 1.00 37.38 101 ALA A O 1
ATOM 797 N N . HIS A 1 102 ? -19.998 20.730 -18.231 1.00 36.06 102 HIS A N 1
ATOM 798 C CA . HIS A 1 102 ? -19.471 19.461 -18.781 1.00 36.06 102 HIS A CA 1
ATOM 799 C C . HIS A 1 102 ? -20.427 18.688 -19.703 1.00 36.06 102 HIS A C 1
ATOM 801 O O . HIS A 1 102 ? -20.094 17.590 -20.140 1.00 36.06 102 HIS A O 1
ATOM 807 N N . TRP A 1 103 ? -21.595 19.242 -20.030 1.00 34.00 103 TRP A N 1
ATOM 808 C CA . TRP A 1 103 ? -22.521 18.628 -20.983 1.00 34.00 103 TRP A CA 1
ATOM 809 C C . TRP A 1 103 ? -22.749 19.598 -22.140 1.00 34.00 103 TRP A C 1
ATOM 811 O O . TRP A 1 103 ? -23.542 20.527 -22.025 1.00 34.00 103 TRP A O 1
ATOM 821 N N . SER A 1 104 ? -22.077 19.390 -23.275 1.00 33.38 104 SER A N 1
ATOM 822 C CA . SER A 1 104 ? -22.571 19.949 -24.534 1.00 33.38 104 SER A CA 1
ATOM 823 C C . SER A 1 104 ? -23.641 19.003 -25.067 1.00 33.38 104 SER A C 1
ATOM 825 O O . SER A 1 104 ? -23.337 18.053 -25.790 1.00 33.38 104 SER A O 1
ATOM 827 N N . VAL A 1 105 ? -24.900 19.245 -24.704 1.00 39.84 105 VAL A N 1
ATOM 828 C CA . VAL A 1 105 ? -26.005 18.787 -25.550 1.00 39.84 105 VAL A CA 1
ATOM 829 C C . VAL A 1 105 ? -25.849 19.571 -26.850 1.00 39.84 105 VAL A C 1
ATOM 831 O O . VAL A 1 105 ? -25.953 20.792 -26.853 1.00 39.84 105 VAL A O 1
ATOM 834 N N . SER A 1 106 ? -25.495 18.890 -27.939 1.00 41.12 106 SER A N 1
ATOM 835 C CA . SER A 1 106 ? -25.128 19.498 -29.229 1.00 41.12 106 SER A CA 1
ATOM 836 C C . SER A 1 106 ? -26.308 20.131 -29.982 1.00 41.12 106 SER A C 1
ATOM 838 O O . SER A 1 106 ? -26.251 20.279 -31.199 1.00 41.12 106 SER A O 1
ATOM 840 N N . ASP A 1 107 ? -27.402 20.409 -29.283 1.00 50.69 107 ASP A N 1
ATOM 841 C CA . ASP A 1 107 ? -28.667 20.850 -29.844 1.00 50.69 107 ASP A CA 1
ATOM 842 C C . ASP A 1 107 ? -29.389 21.697 -28.789 1.00 50.69 107 ASP A C 1
ATOM 844 O O . ASP A 1 107 ? -30.130 21.197 -27.938 1.00 50.69 107 ASP A O 1
ATOM 848 N N . ASP A 1 108 ? -29.093 22.993 -28.813 1.00 51.25 108 ASP A N 1
ATOM 849 C CA . ASP A 1 108 ? -29.649 24.029 -27.939 1.00 51.25 108 ASP A CA 1
ATOM 850 C C . ASP A 1 108 ? -31.163 24.216 -28.120 1.00 51.25 108 ASP A C 1
ATOM 852 O O . ASP A 1 108 ? -31.816 24.832 -27.282 1.00 51.25 108 ASP A O 1
ATOM 856 N N . THR A 1 109 ? -31.754 23.606 -29.151 1.00 54.09 109 THR A N 1
ATOM 857 C CA . THR A 1 109 ? -33.207 23.580 -29.364 1.00 54.09 109 THR A CA 1
ATOM 858 C C . THR A 1 109 ? -33.955 22.601 -28.453 1.00 54.09 109 THR A C 1
ATOM 860 O O . THR A 1 109 ? -35.185 22.584 -28.462 1.00 54.09 109 THR A O 1
ATOM 863 N N . LYS A 1 110 ? -33.244 21.781 -27.663 1.00 59.34 110 LYS A N 1
ATOM 864 C CA . LYS A 1 110 ? -33.833 20.708 -26.836 1.00 59.34 110 LYS A CA 1
ATOM 865 C C . LYS A 1 110 ? -33.795 20.967 -25.335 1.00 59.34 110 LYS A C 1
ATOM 867 O O . LYS A 1 110 ? -34.271 20.129 -24.570 1.00 59.34 110 LYS A O 1
ATOM 872 N N . VAL A 1 111 ? -33.246 22.099 -24.903 1.00 55.38 111 VAL A N 1
ATOM 873 C CA . VAL A 1 111 ? -33.141 22.464 -23.487 1.00 55.38 111 VAL A CA 1
ATOM 874 C C . VAL A 1 111 ? -33.649 23.888 -23.296 1.00 55.38 111 VAL A C 1
ATOM 876 O O . VAL A 1 111 ? -33.136 24.819 -23.905 1.00 55.38 111 VAL A O 1
ATOM 879 N N . GLU A 1 112 ? -34.636 24.063 -22.424 1.00 66.38 112 GLU A N 1
ATOM 880 C CA . GLU A 1 112 ? -35.087 25.368 -21.947 1.00 66.38 112 GLU A CA 1
ATOM 881 C C . GLU A 1 112 ? -34.516 25.605 -20.548 1.00 66.38 112 GLU A C 1
ATOM 883 O O . GLU A 1 112 ? -34.584 24.731 -19.686 1.00 66.38 112 GLU A O 1
ATOM 888 N N . VAL A 1 113 ? -33.944 26.785 -20.308 1.00 59.31 113 VAL A N 1
ATOM 889 C CA . VAL A 1 113 ? -33.460 27.173 -18.978 1.00 59.31 113 VAL A CA 1
ATOM 890 C C . VAL A 1 113 ? -34.391 28.238 -18.416 1.00 59.31 113 VAL A C 1
ATOM 892 O O . VAL A 1 113 ? -34.384 29.371 -18.893 1.00 59.31 113 VAL A O 1
ATOM 895 N N . ASP A 1 114 ? -35.155 27.883 -17.384 1.00 58.25 114 ASP A N 1
ATOM 896 C CA . ASP A 1 114 ? -36.029 28.804 -16.651 1.00 58.25 114 ASP A CA 1
ATOM 897 C C . ASP A 1 114 ? -35.743 28.711 -15.146 1.00 58.25 114 ASP A C 1
ATOM 899 O O . ASP A 1 114 ? -35.494 27.636 -14.598 1.00 58.25 114 ASP A O 1
ATOM 903 N N . GLY A 1 115 ? -35.695 29.858 -14.469 1.00 46.72 115 GLY A N 1
ATOM 904 C CA . GLY A 1 115 ? -35.464 29.930 -13.022 1.00 46.72 115 GLY A CA 1
ATOM 905 C C . GLY A 1 115 ? -34.150 29.310 -12.512 1.00 46.72 115 GLY A C 1
ATOM 906 O O . GLY A 1 115 ? -34.045 29.019 -11.323 1.00 46.72 115 GLY A O 1
ATOM 907 N N . GLY A 1 116 ? -33.149 29.098 -13.376 1.00 44.91 116 GLY A N 1
ATOM 908 C CA . GLY A 1 116 ? -31.884 28.443 -13.012 1.00 44.91 116 GLY A CA 1
ATOM 909 C C . GLY A 1 116 ? -31.925 26.911 -13.039 1.00 44.91 116 GLY A C 1
ATOM 910 O O . GLY A 1 116 ? -30.976 26.275 -12.584 1.00 44.91 116 GLY A O 1
ATOM 911 N N . GLN A 1 117 ? -32.990 26.317 -13.583 1.00 44.34 117 GLN A N 1
ATOM 912 C CA . GLN A 1 117 ? -33.089 24.886 -13.864 1.00 44.34 117 GLN A CA 1
ATOM 913 C C . GLN A 1 117 ? -33.119 24.657 -15.378 1.00 44.34 117 GLN A C 1
ATOM 915 O O . GLN A 1 117 ? -33.770 25.398 -16.112 1.00 44.34 117 GLN A O 1
ATOM 920 N N . ALA A 1 118 ? -32.393 23.642 -15.848 1.00 48.12 118 ALA A N 1
ATOM 921 C CA . ALA A 1 118 ? -32.427 23.210 -17.241 1.00 48.12 118 ALA A CA 1
ATOM 922 C C . ALA A 1 118 ? -33.494 22.118 -17.405 1.00 48.12 118 ALA A C 1
ATOM 924 O O . ALA A 1 118 ? -33.374 21.038 -16.829 1.00 48.12 118 ALA A O 1
ATOM 925 N N . ASN A 1 119 ? -34.525 22.405 -18.193 1.00 57.28 119 ASN A N 1
ATOM 926 C CA . ASN A 1 119 ? -35.612 21.497 -18.533 1.00 57.28 119 ASN A CA 1
ATOM 927 C C . ASN A 1 119 ? -35.427 20.990 -19.969 1.00 57.28 119 ASN A C 1
ATOM 929 O O . ASN A 1 119 ? -35.106 21.763 -20.868 1.00 57.28 119 ASN A O 1
ATOM 933 N N . LEU A 1 120 ? -35.650 19.698 -20.217 1.00 53.78 120 LEU A N 1
ATOM 934 C CA . LEU A 1 120 ? -35.703 19.174 -21.586 1.00 53.78 120 LEU A CA 1
ATOM 935 C C . LEU A 1 120 ? -37.018 19.611 -22.245 1.00 53.78 120 LEU A C 1
ATOM 937 O O . LEU A 1 120 ? -38.095 19.373 -21.692 1.00 53.78 120 LEU A O 1
ATOM 941 N N . ILE A 1 121 ? -36.933 20.229 -23.425 1.00 65.88 121 ILE A N 1
ATOM 942 C CA . ILE A 1 121 ? -38.110 20.616 -24.210 1.00 65.88 121 ILE A CA 1
ATOM 943 C C . ILE A 1 121 ? -38.765 19.325 -24.705 1.00 65.88 121 ILE A C 1
ATOM 945 O O . ILE A 1 121 ? -38.203 18.565 -25.494 1.00 65.88 121 ILE A O 1
ATOM 949 N N . ASN A 1 122 ? -39.942 19.046 -24.156 1.00 57.56 122 ASN A N 1
ATOM 950 C CA . ASN A 1 122 ? -40.658 17.790 -24.306 1.00 57.56 122 ASN A CA 1
ATOM 951 C C . ASN A 1 122 ? -41.368 17.742 -25.670 1.00 57.56 122 ASN A C 1
ATOM 953 O O . ASN A 1 122 ? -42.565 18.015 -25.754 1.00 57.56 122 ASN A O 1
ATOM 957 N N . ASP A 1 123 ? -40.637 17.429 -26.741 1.00 52.22 123 ASP A N 1
ATOM 958 C CA . ASP A 1 123 ? -41.231 17.209 -28.063 1.00 52.22 123 ASP A CA 1
ATOM 959 C C . ASP A 1 123 ? -41.501 15.705 -28.270 1.00 52.22 123 ASP A C 1
ATOM 961 O O . ASP A 1 123 ? -40.628 14.928 -28.656 1.00 52.22 123 ASP A O 1
ATOM 965 N N . VAL A 1 124 ? -42.751 15.312 -27.978 1.00 46.09 124 VAL A N 1
ATOM 966 C CA . VAL A 1 124 ? -43.359 13.969 -28.126 1.00 46.09 124 VAL A CA 1
ATOM 967 C C . VAL A 1 124 ? -42.840 12.905 -27.130 1.00 46.09 124 VAL A C 1
ATOM 969 O O . VAL A 1 124 ? -41.635 12.777 -26.934 1.00 46.09 124 VAL A O 1
ATOM 972 N N . PRO A 1 125 ? -43.708 12.056 -26.526 1.00 43.94 125 PRO A N 1
ATOM 973 C CA . PRO A 1 125 ? -43.286 10.931 -25.690 1.00 43.94 125 PRO A CA 1
ATOM 974 C C . PRO A 1 125 ? -42.724 9.796 -26.558 1.00 43.94 125 PRO A C 1
ATOM 976 O O . PRO A 1 125 ? -43.234 8.680 -26.575 1.00 43.94 125 PRO A O 1
ATOM 979 N N . ASN A 1 126 ? -41.658 10.074 -27.298 1.00 41.88 126 ASN A N 1
ATOM 980 C CA . ASN A 1 126 ? -40.752 9.042 -27.742 1.00 41.88 126 ASN A CA 1
ATOM 981 C C . ASN A 1 126 ? -39.761 8.864 -26.605 1.00 41.88 126 ASN A C 1
ATOM 983 O O . ASN A 1 126 ? -38.806 9.623 -26.460 1.00 41.88 126 ASN A O 1
ATOM 987 N N . THR A 1 127 ? -40.002 7.858 -25.771 1.00 41.38 127 THR A N 1
ATOM 988 C CA . THR A 1 127 ? -38.963 7.313 -24.907 1.00 41.38 127 THR A CA 1
ATOM 989 C C . THR A 1 127 ? -37.846 6.820 -25.824 1.00 41.38 127 THR A C 1
ATOM 991 O O . THR A 1 127 ? -37.871 5.683 -26.295 1.00 41.38 127 THR A O 1
ATOM 994 N N . ILE A 1 128 ? -36.884 7.689 -26.145 1.00 41.59 128 ILE A N 1
ATOM 995 C CA . ILE A 1 128 ? -35.656 7.278 -26.815 1.00 41.59 128 ILE A CA 1
ATOM 996 C C . ILE A 1 128 ? -34.902 6.461 -25.775 1.00 41.59 128 ILE A C 1
ATOM 998 O O . ILE A 1 128 ? -34.197 6.978 -24.913 1.00 41.59 128 ILE A O 1
ATOM 1002 N N . THR A 1 129 ? -35.139 5.157 -25.816 1.00 46.50 129 THR A N 1
ATOM 1003 C CA . THR A 1 129 ? -34.371 4.197 -25.044 1.00 46.50 129 THR A CA 1
ATOM 1004 C C . THR A 1 129 ? -33.038 4.086 -25.759 1.00 46.50 129 THR A C 1
ATOM 1006 O O . THR A 1 129 ? -32.988 3.582 -26.877 1.00 46.50 129 THR A O 1
ATOM 1009 N N . TYR A 1 130 ? -31.971 4.588 -25.145 1.00 50.91 130 TYR A N 1
ATOM 1010 C CA . TYR A 1 130 ? -30.614 4.236 -25.540 1.00 50.91 130 TYR A CA 1
ATOM 1011 C C . TYR A 1 130 ? -30.272 2.935 -24.815 1.00 50.91 130 TYR A C 1
ATOM 1013 O O . TYR A 1 130 ? -29.973 2.974 -23.620 1.00 50.91 130 TYR A O 1
ATOM 1021 N N . PRO A 1 131 ? -30.381 1.760 -25.459 1.00 54.16 131 PRO A N 1
ATOM 1022 C CA . PRO A 1 131 ? -30.054 0.519 -24.785 1.00 54.16 131 PRO A CA 1
ATOM 1023 C C . PRO A 1 131 ? -28.549 0.500 -24.490 1.00 54.16 131 PRO A C 1
ATOM 1025 O O . PRO A 1 131 ? -27.735 0.314 -25.400 1.00 54.16 131 PRO A O 1
ATOM 1028 N N . PHE A 1 132 ? -28.180 0.636 -23.212 1.00 53.41 132 PHE A N 1
ATOM 1029 C CA . PHE A 1 132 ? -26.847 0.323 -22.683 1.00 53.41 132 PHE A CA 1
ATOM 1030 C C . PHE A 1 132 ? -26.634 -1.195 -22.735 1.00 53.41 132 PHE A C 1
ATOM 1032 O O . PHE A 1 132 ? -26.606 -1.889 -21.727 1.00 53.41 132 PHE A O 1
ATOM 1039 N N . THR A 1 133 ? -26.597 -1.740 -23.946 1.00 55.69 133 THR A N 1
ATOM 1040 C CA . THR A 1 133 ? -26.485 -3.182 -24.203 1.00 55.69 133 THR A CA 1
ATOM 1041 C C . THR A 1 133 ? -25.092 -3.561 -24.679 1.00 55.69 133 THR A C 1
ATOM 1043 O O . THR A 1 133 ? -24.687 -4.705 -24.500 1.00 55.69 133 THR A O 1
ATOM 1046 N N . THR A 1 134 ? -24.336 -2.609 -25.238 1.00 54.56 134 THR A N 1
ATOM 1047 C CA . THR A 1 134 ? -22.971 -2.833 -25.725 1.00 54.56 134 THR A CA 1
ATOM 1048 C C . THR A 1 134 ? -22.093 -1.588 -25.545 1.00 54.56 134 THR A C 1
ATOM 1050 O O . THR A 1 134 ? -22.553 -0.499 -25.903 1.00 54.56 134 THR A O 1
ATOM 1053 N N . PRO A 1 135 ? -20.820 -1.734 -25.117 1.00 49.16 135 PRO A N 1
ATOM 1054 C CA . PRO A 1 135 ? -19.854 -0.633 -24.980 1.00 49.16 135 PRO A CA 1
ATOM 1055 C C . PRO A 1 135 ? -19.657 0.234 -26.230 1.00 49.16 135 PRO A C 1
ATOM 1057 O O . PRO A 1 135 ? -19.298 1.398 -26.128 1.00 49.16 135 PRO A O 1
ATOM 1060 N N . ALA A 1 136 ? -19.942 -0.304 -27.419 1.00 57.62 136 ALA A N 1
ATOM 1061 C CA . ALA A 1 136 ? -19.810 0.412 -28.688 1.00 57.62 136 ALA A CA 1
ATOM 1062 C C . ALA A 1 136 ? -20.769 1.611 -28.853 1.00 57.62 136 ALA A C 1
ATOM 1064 O O . ALA A 1 136 ? -20.543 2.446 -29.725 1.00 57.62 136 ALA A O 1
ATOM 1065 N N . ASN A 1 137 ? -21.831 1.702 -28.043 1.00 54.12 137 ASN A N 1
ATOM 1066 C CA . ASN A 1 137 ? -22.875 2.721 -28.200 1.00 54.12 137 ASN A CA 1
ATOM 1067 C C . ASN A 1 137 ? -22.666 3.965 -27.322 1.00 54.12 137 ASN A C 1
ATOM 1069 O O . ASN A 1 137 ? -23.511 4.859 -27.341 1.00 54.12 137 ASN A O 1
ATOM 1073 N N . TYR A 1 138 ? -21.588 4.034 -26.536 1.00 56.31 138 TYR A N 1
ATOM 1074 C CA . TYR A 1 138 ? -21.310 5.180 -25.674 1.00 56.31 138 TYR A CA 1
ATOM 1075 C C . TYR A 1 138 ? -19.803 5.408 -25.512 1.00 56.31 138 TYR A C 1
ATOM 1077 O O . TYR A 1 138 ? -19.039 4.495 -25.212 1.00 56.31 138 TYR A O 1
ATOM 1085 N N . THR A 1 139 ? -19.369 6.655 -25.690 1.00 49.03 139 THR A N 1
ATOM 1086 C CA . THR A 1 139 ? -17.986 7.072 -25.440 1.00 49.03 139 THR A CA 1
ATOM 1087 C C . THR A 1 139 ? -17.877 7.479 -23.975 1.00 49.03 139 THR A C 1
ATOM 1089 O O . THR A 1 139 ? -18.331 8.557 -23.602 1.00 49.03 139 THR A O 1
ATOM 1092 N N . HIS A 1 140 ? -17.311 6.621 -23.131 1.00 60.00 140 HIS A N 1
ATOM 1093 C CA . HIS A 1 140 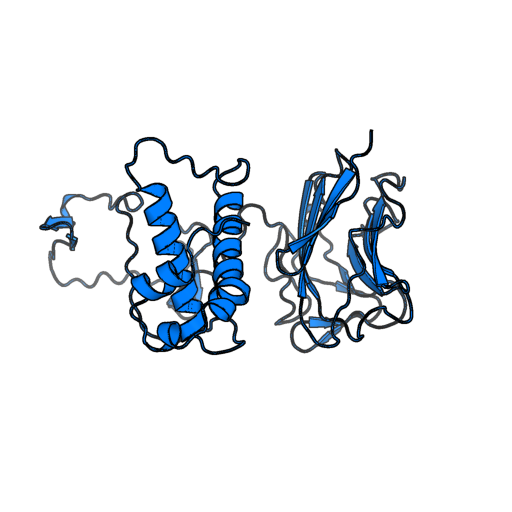? -17.029 6.951 -21.733 1.00 60.00 140 HIS A CA 1
ATOM 1094 C C . HIS A 1 140 ? -15.523 6.884 -21.470 1.00 60.00 140 HIS A C 1
ATOM 1096 O O . HIS A 1 140 ? -14.809 6.110 -22.104 1.00 60.00 140 HIS A O 1
ATOM 1102 N N . GLY A 1 141 ? -15.034 7.687 -20.525 1.00 54.00 141 GLY A N 1
ATOM 1103 C CA . GLY A 1 141 ? -13.614 7.762 -20.158 1.00 54.00 141 GLY A CA 1
ATOM 1104 C C . GLY A 1 141 ? -13.093 6.566 -19.353 1.00 54.00 141 GLY A C 1
ATOM 1105 O O . GLY A 1 141 ? -12.148 6.726 -18.599 1.00 54.00 141 GLY A O 1
ATOM 1106 N N . GLY A 1 142 ? -13.721 5.391 -19.456 1.00 59.44 142 GLY A N 1
ATOM 1107 C CA . GLY A 1 142 ? -13.434 4.235 -18.599 1.00 59.44 142 GLY A CA 1
ATOM 1108 C C . GLY A 1 142 ? -14.245 4.201 -17.299 1.00 59.44 142 GLY A C 1
ATOM 1109 O O . GLY A 1 142 ? -14.520 3.121 -16.803 1.00 59.44 142 GLY A O 1
ATOM 1110 N N . ASP A 1 143 ? -14.769 5.330 -16.821 1.00 59.62 143 ASP A N 1
ATOM 1111 C CA . ASP A 1 143 ? -15.403 5.453 -15.489 1.00 59.62 143 ASP A CA 1
ATOM 1112 C C . ASP A 1 143 ? -16.788 4.801 -15.330 1.00 59.62 143 ASP A C 1
ATOM 1114 O O . ASP A 1 143 ? -17.418 4.935 -14.282 1.00 59.62 143 ASP A O 1
ATOM 1118 N N . VAL A 1 144 ? -17.291 4.114 -16.358 1.00 57.75 144 VAL A N 1
ATOM 1119 C CA . VAL A 1 144 ? -18.635 3.524 -16.385 1.00 57.75 144 VAL A CA 1
ATOM 1120 C C . VAL A 1 144 ? -18.540 2.090 -16.888 1.00 57.75 144 VAL A C 1
ATOM 1122 O O . VAL A 1 144 ? -18.090 1.856 -18.004 1.00 57.75 144 VAL A O 1
ATOM 1125 N N . GLU A 1 145 ? -18.994 1.125 -16.096 1.00 66.88 145 GLU A N 1
ATOM 1126 C CA . GLU A 1 145 ? -19.170 -0.259 -16.536 1.00 66.88 145 GLU A CA 1
ATOM 1127 C C . GLU A 1 145 ? -20.654 -0.572 -16.736 1.00 66.88 145 GLU A C 1
ATOM 1129 O O . GLU A 1 145 ? -21.523 0.007 -16.082 1.00 66.88 145 GLU A O 1
ATOM 1134 N N . VAL A 1 146 ? -20.961 -1.482 -17.662 1.00 63.56 146 VAL A N 1
ATOM 1135 C CA . VAL A 1 146 ? -22.333 -1.933 -17.915 1.00 63.56 146 VAL A CA 1
ATOM 1136 C C . VAL A 1 146 ? -22.433 -3.415 -17.605 1.00 63.56 146 VAL A C 1
ATOM 1138 O O . VAL A 1 146 ? -21.897 -4.248 -18.335 1.00 63.56 146 VAL A O 1
ATOM 1141 N N . THR A 1 147 ? -23.178 -3.739 -16.551 1.00 64.88 147 THR A N 1
ATOM 1142 C CA . THR A 1 147 ? -23.430 -5.118 -16.123 1.00 64.88 147 THR A CA 1
ATOM 1143 C C . THR A 1 147 ? -24.933 -5.346 -16.044 1.00 64.88 147 THR A C 1
ATOM 1145 O O . THR A 1 147 ? -25.655 -4.598 -15.392 1.00 64.88 147 THR A O 1
ATOM 1148 N N . GLY A 1 148 ? -25.440 -6.361 -16.751 1.00 62.50 148 GLY A N 1
ATOM 1149 C CA . GLY A 1 148 ? -26.872 -6.688 -16.736 1.00 62.50 148 GLY A CA 1
ATOM 1150 C C . GLY A 1 148 ? -27.790 -5.585 -17.286 1.00 62.50 148 GLY A C 1
ATOM 1151 O O . GLY A 1 148 ? -28.944 -5.505 -16.880 1.00 62.50 148 GLY A O 1
ATOM 1152 N N . GLY A 1 149 ? -27.290 -4.726 -18.183 1.00 66.25 149 GLY A N 1
ATOM 1153 C CA . GLY A 1 149 ? -28.051 -3.605 -18.751 1.00 66.25 149 GLY A CA 1
ATOM 1154 C C . GLY A 1 149 ? -28.138 -2.369 -17.849 1.00 66.25 149 GLY A C 1
ATOM 1155 O O . GLY A 1 149 ? -28.836 -1.417 -18.193 1.00 66.25 149 GLY A O 1
ATOM 1156 N N . VAL A 1 150 ? -27.427 -2.366 -16.719 1.00 59.28 150 VAL A N 1
ATOM 1157 C CA . VAL A 1 150 ? -27.292 -1.206 -15.835 1.00 59.28 150 VAL A CA 1
ATOM 1158 C C . VAL A 1 150 ? -25.906 -0.610 -16.034 1.00 59.28 150 VAL A C 1
ATOM 1160 O O . VAL A 1 150 ? -24.903 -1.300 -15.854 1.00 59.28 150 VAL A O 1
ATOM 1163 N N . ALA A 1 151 ? -25.857 0.666 -16.416 1.00 56.53 151 ALA A N 1
ATOM 1164 C CA . ALA A 1 151 ? -24.637 1.457 -16.370 1.00 56.53 151 ALA A CA 1
ATOM 1165 C C . ALA A 1 151 ? -24.381 1.884 -14.922 1.00 56.53 151 ALA A C 1
ATOM 1167 O O . ALA A 1 151 ? -25.253 2.480 -14.288 1.00 56.53 151 ALA A O 1
ATOM 1168 N N . GLN A 1 152 ? -23.196 1.588 -14.407 1.00 63.62 152 GLN A N 1
ATOM 1169 C CA . GLN A 1 152 ? -22.759 2.014 -13.086 1.00 63.62 152 GLN A CA 1
ATOM 1170 C C . GLN A 1 152 ? -21.388 2.668 -13.183 1.00 63.62 152 GLN A C 1
ATOM 1172 O O . GLN A 1 152 ? -20.569 2.291 -14.020 1.00 63.62 152 GLN A O 1
ATOM 1177 N N . LEU A 1 153 ? -21.141 3.662 -12.329 1.00 53.50 153 LEU A N 1
ATOM 1178 C CA . LEU A 1 153 ? -19.787 4.161 -12.132 1.00 53.50 153 LEU A CA 1
ATOM 1179 C C . LEU A 1 153 ? -18.914 2.995 -11.675 1.00 53.50 153 LEU A C 1
ATOM 1181 O O . LEU A 1 153 ? -19.309 2.256 -10.770 1.00 53.50 153 LEU A O 1
ATOM 1185 N N . VAL A 1 154 ? -17.744 2.839 -12.291 1.00 63.44 154 VAL A N 1
ATOM 1186 C CA . VAL A 1 154 ? -16.759 1.856 -11.836 1.00 63.44 154 VAL A CA 1
ATOM 1187 C C . VAL A 1 154 ? -16.478 2.168 -10.368 1.00 63.44 154 VAL A C 1
ATOM 1189 O O . VAL A 1 154 ? -16.071 3.279 -10.027 1.00 63.44 154 VAL A O 1
ATOM 1192 N N . SER A 1 155 ? -16.762 1.207 -9.481 1.00 47.59 155 SER A N 1
ATOM 1193 C CA . SER A 1 155 ? -16.832 1.420 -8.023 1.00 47.59 155 SER A CA 1
ATOM 1194 C C . SER A 1 155 ? -15.515 1.888 -7.388 1.00 47.59 155 SER A C 1
ATOM 1196 O O . SER A 1 155 ? -15.481 2.286 -6.227 1.00 47.59 155 SER A O 1
ATOM 1198 N N . THR A 1 156 ? -14.431 1.858 -8.154 1.00 56.09 156 THR A N 1
ATOM 1199 C CA . THR A 1 156 ? -13.143 2.479 -7.856 1.00 56.09 156 THR A CA 1
ATOM 1200 C C . THR A 1 156 ? -12.695 3.207 -9.119 1.00 56.09 156 THR A C 1
ATOM 1202 O O . THR A 1 156 ? -12.187 2.530 -10.017 1.00 56.09 156 THR A O 1
ATOM 1205 N N . PRO A 1 157 ? -12.901 4.535 -9.247 1.00 52.22 157 PRO A N 1
ATOM 1206 C CA . PRO A 1 157 ? -12.416 5.252 -10.416 1.00 52.22 157 PRO A CA 1
ATOM 1207 C C . PRO A 1 157 ? -10.914 5.019 -10.549 1.00 52.22 157 PRO A C 1
ATOM 1209 O O . PRO A 1 157 ? -10.168 5.060 -9.564 1.00 52.22 157 PRO A O 1
ATOM 1212 N N . PHE A 1 158 ? -10.503 4.718 -11.773 1.00 58.50 158 PHE A N 1
ATOM 1213 C CA . PHE A 1 158 ? -9.117 4.503 -12.146 1.00 58.50 158 PHE A CA 1
ATOM 1214 C C . PHE A 1 158 ? -8.288 5.712 -11.699 1.00 58.50 158 PHE A C 1
ATOM 1216 O O . PHE A 1 158 ? -8.623 6.843 -12.064 1.00 58.50 158 PHE A O 1
ATOM 1223 N N . PRO A 1 159 ? -7.186 5.535 -10.950 1.00 62.91 159 PRO A N 1
ATOM 1224 C CA . PRO A 1 159 ? -6.148 6.545 -10.989 1.00 62.91 159 PRO A CA 1
ATOM 1225 C C . PRO A 1 159 ? -5.718 6.633 -12.454 1.00 62.91 159 PRO A C 1
ATOM 1227 O O . PRO A 1 159 ? -5.348 5.618 -13.044 1.00 62.91 159 PRO A O 1
ATOM 1230 N N . SER A 1 160 ? -5.787 7.817 -13.061 1.00 65.19 160 SER A N 1
ATOM 1231 C CA . SER A 1 160 ? -5.378 8.023 -14.461 1.00 65.19 160 SER A CA 1
ATOM 1232 C C . SER A 1 160 ? -3.911 7.641 -14.732 1.00 65.19 160 SER A C 1
ATOM 1234 O O . SER A 1 160 ? -3.469 7.637 -15.875 1.00 65.19 160 SER A O 1
ATOM 1236 N N . ASP A 1 161 ? -3.153 7.376 -13.670 1.00 70.94 161 ASP A N 1
ATOM 1237 C CA . ASP A 1 161 ? -1.745 7.006 -13.604 1.00 70.94 161 ASP A CA 1
ATOM 1238 C C . ASP A 1 161 ? -1.499 5.640 -12.921 1.00 70.94 161 ASP A C 1
ATOM 1240 O O . ASP A 1 161 ? -0.365 5.319 -12.564 1.00 70.94 161 ASP A O 1
ATOM 1244 N N . GLY A 1 162 ? -2.541 4.830 -12.710 1.00 76.12 162 GLY A N 1
ATOM 1245 C CA . GLY A 1 162 ? -2.422 3.502 -12.111 1.00 76.12 162 GLY A CA 1
ATOM 1246 C C . GLY A 1 162 ? -1.870 2.464 -13.092 1.00 76.12 162 GLY A C 1
ATOM 1247 O O . GLY A 1 162 ? -2.368 2.345 -14.203 1.00 76.12 162 GLY A O 1
ATOM 1248 N N . VAL A 1 163 ? -0.892 1.662 -12.656 1.00 81.06 163 VAL A N 1
ATOM 1249 C CA . VAL A 1 163 ? -0.245 0.626 -13.496 1.00 81.06 163 VAL A CA 1
ATOM 1250 C C . VAL A 1 163 ? -0.826 -0.775 -13.268 1.00 81.06 163 VAL A C 1
ATOM 1252 O O . VAL A 1 163 ? -0.842 -1.606 -14.173 1.00 81.06 163 VAL A O 1
ATOM 1255 N N . LEU A 1 164 ? -1.293 -1.069 -12.051 1.00 86.06 164 LEU A N 1
ATOM 1256 C CA . LEU A 1 164 ? -1.817 -2.381 -11.673 1.00 86.06 164 LEU A CA 1
ATOM 1257 C C . LEU A 1 164 ? -2.765 -2.274 -10.480 1.00 86.06 164 LEU A C 1
ATOM 1259 O O . LEU A 1 164 ? -2.473 -1.571 -9.511 1.00 86.06 164 LEU A O 1
ATOM 1263 N N . PHE A 1 165 ? -3.825 -3.078 -10.493 1.00 88.25 165 PHE A N 1
ATOM 1264 C CA . PHE A 1 165 ? -4.662 -3.333 -9.329 1.00 88.25 165 PHE A CA 1
ATOM 1265 C C . PHE A 1 165 ? -5.052 -4.800 -9.215 1.00 88.25 165 PHE A C 1
ATOM 1267 O O . PHE A 1 165 ? -5.709 -5.377 -10.082 1.00 88.25 165 PHE A O 1
ATOM 1274 N N . ALA A 1 166 ? -4.692 -5.382 -8.077 1.00 90.69 166 ALA A N 1
ATOM 1275 C CA . ALA A 1 166 ? -5.008 -6.752 -7.719 1.00 90.69 166 ALA A CA 1
ATOM 1276 C C . ALA A 1 166 ? -5.831 -6.767 -6.424 1.00 90.69 166 ALA A C 1
ATOM 1278 O O . ALA A 1 166 ? -5.254 -6.678 -5.340 1.00 90.69 166 ALA A O 1
ATOM 1279 N N . PRO A 1 167 ? -7.171 -6.865 -6.505 1.00 89.25 167 PRO A N 1
ATOM 1280 C CA . PRO A 1 167 ? -8.024 -6.806 -5.319 1.00 89.25 167 PRO A CA 1
ATOM 1281 C C . PRO A 1 167 ? -7.970 -8.082 -4.474 1.00 89.25 167 PRO A C 1
ATOM 1283 O O . PRO A 1 167 ? -8.426 -8.075 -3.338 1.00 89.25 167 PRO A O 1
ATOM 1286 N N . PHE A 1 168 ? -7.494 -9.196 -5.041 1.00 92.25 168 PHE A N 1
ATOM 1287 C CA . PHE A 1 168 ? -7.512 -10.540 -4.452 1.00 92.25 168 PHE A CA 1
ATOM 1288 C C . PHE A 1 168 ? -8.890 -11.067 -4.008 1.00 92.25 168 PHE A C 1
ATOM 1290 O O . PHE A 1 168 ? -8.980 -12.159 -3.453 1.00 92.25 168 PHE A O 1
ATOM 1297 N N . THR A 1 169 ? -9.980 -10.350 -4.299 1.00 86.00 169 THR A N 1
ATOM 1298 C CA . THR A 1 169 ? -11.358 -10.708 -3.925 1.00 86.00 169 THR A CA 1
ATOM 1299 C C . THR A 1 169 ? -11.855 -11.968 -4.627 1.00 86.00 169 THR A C 1
ATOM 1301 O O . THR A 1 169 ? -12.524 -12.789 -4.004 1.00 86.00 169 THR A O 1
ATOM 1304 N N . LEU A 1 170 ? -11.512 -12.137 -5.907 1.00 78.25 170 LEU A N 1
ATOM 1305 C CA . LEU A 1 170 ? -11.979 -13.243 -6.753 1.00 78.25 170 LEU A CA 1
ATOM 1306 C C . LEU A 1 170 ? -10.880 -14.259 -7.104 1.00 78.25 170 LEU A C 1
ATOM 1308 O O . LEU A 1 170 ? -11.176 -15.312 -7.665 1.00 78.25 170 LEU A O 1
ATOM 1312 N N . GLY A 1 171 ? -9.617 -13.970 -6.783 1.00 92.88 171 GLY A N 1
ATOM 1313 C CA . GLY A 1 171 ? -8.489 -14.828 -7.135 1.00 92.88 171 GLY A CA 1
ATOM 1314 C C . GLY A 1 171 ? -7.154 -14.092 -7.150 1.00 92.88 171 GLY A C 1
ATOM 1315 O O . GLY A 1 171 ? -7.020 -13.011 -6.592 1.00 92.88 171 GLY A O 1
ATOM 1316 N N . LYS A 1 172 ? -6.149 -14.705 -7.775 1.00 93.31 172 LYS A N 1
ATOM 1317 C CA . LYS A 1 172 ? -4.780 -14.169 -7.887 1.00 93.31 172 LYS A CA 1
ATOM 1318 C C . LYS A 1 172 ? -4.601 -13.151 -9.017 1.00 93.31 172 LYS A C 1
ATOM 1320 O O . LYS A 1 172 ? -3.551 -12.528 -9.080 1.00 93.31 172 LYS A O 1
ATOM 1325 N N . ASP A 1 173 ? -5.558 -13.074 -9.936 1.00 92.81 173 ASP A N 1
ATOM 1326 C CA . ASP A 1 173 ? -5.436 -12.264 -11.143 1.00 92.81 173 ASP A CA 1
ATOM 1327 C C . ASP A 1 173 ? -5.766 -10.802 -10.832 1.00 92.81 173 ASP A C 1
ATOM 1329 O O . ASP A 1 173 ? -6.609 -10.499 -9.980 1.00 92.81 173 ASP A O 1
ATOM 1333 N N . ALA A 1 174 ? -5.070 -9.895 -11.512 1.00 89.25 174 ALA A N 1
ATOM 1334 C CA . ALA A 1 174 ? -5.325 -8.473 -11.406 1.00 89.25 174 ALA A CA 1
ATOM 1335 C C . ALA A 1 174 ? -6.688 -8.149 -12.028 1.00 89.25 174 ALA A C 1
ATOM 1337 O O . ALA A 1 174 ? -7.079 -8.730 -13.040 1.00 89.25 174 ALA A O 1
ATOM 1338 N N . ALA A 1 175 ? -7.416 -7.213 -11.426 1.00 87.56 175 ALA A N 1
ATOM 1339 C CA . ALA A 1 175 ? -8.668 -6.733 -12.002 1.00 87.56 175 ALA A CA 1
ATOM 1340 C C . ALA A 1 175 ? -8.401 -5.799 -13.189 1.00 87.56 175 ALA A C 1
ATOM 1342 O O . ALA A 1 175 ? -9.161 -5.798 -14.153 1.00 87.56 175 ALA A O 1
ATOM 1343 N N . TRP A 1 176 ? -7.310 -5.033 -13.126 1.00 85.31 176 TRP A N 1
ATOM 1344 C CA . TRP A 1 176 ? -6.823 -4.206 -14.224 1.00 85.31 176 TRP A CA 1
ATOM 1345 C C . TRP A 1 176 ? -5.324 -3.933 -14.079 1.00 85.31 176 TRP A C 1
ATOM 1347 O O . TRP A 1 176 ? -4.747 -4.094 -13.001 1.00 85.31 176 TRP A O 1
ATOM 1357 N N . GLY A 1 177 ? -4.694 -3.522 -15.173 1.00 80.62 177 GLY A N 1
ATOM 1358 C CA . GLY A 1 177 ? -3.278 -3.189 -15.241 1.00 80.62 177 GLY A CA 1
ATOM 1359 C C . GLY A 1 177 ? -2.781 -3.133 -16.680 1.00 80.62 177 GLY A C 1
ATOM 1360 O O . GLY A 1 177 ? -3.487 -3.542 -17.606 1.00 80.62 177 GLY A O 1
ATOM 1361 N N . ASP A 1 178 ? -1.563 -2.641 -16.855 1.00 75.50 178 ASP A N 1
ATOM 1362 C CA . ASP A 1 178 ? -0.929 -2.568 -18.167 1.00 75.50 178 ASP A CA 1
ATOM 1363 C C . ASP A 1 178 ? -0.384 -3.941 -18.576 1.00 75.50 178 ASP A C 1
ATOM 1365 O O . ASP A 1 178 ? 0.694 -4.342 -18.154 1.00 75.50 178 ASP A O 1
ATOM 1369 N N . GLY A 1 179 ? -1.109 -4.667 -19.425 1.00 79.25 179 GLY A N 1
ATOM 1370 C CA . GLY A 1 179 ? -0.640 -5.927 -20.007 1.00 79.25 179 GLY A CA 1
ATOM 1371 C C . GLY A 1 179 ? -1.261 -7.178 -19.37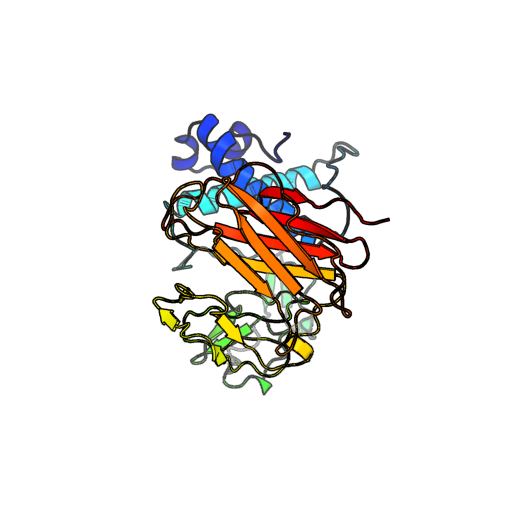6 1.00 79.25 179 GLY A C 1
ATOM 1372 O O . GLY A 1 179 ? -2.477 -7.244 -19.200 1.00 79.25 179 GLY A O 1
ATOM 1373 N N . SER A 1 180 ? -0.471 -8.224 -19.119 1.00 84.62 180 SER A N 1
ATOM 1374 C CA . SER A 1 180 ? -0.969 -9.508 -18.615 1.00 84.62 180 SER A CA 1
ATOM 1375 C C . SER A 1 180 ? -1.466 -9.400 -17.175 1.00 84.62 180 SER A C 1
ATOM 1377 O O . SER A 1 180 ? -0.699 -9.222 -16.230 1.00 84.62 180 SER A O 1
ATOM 1379 N N . LEU A 1 181 ? -2.771 -9.603 -17.000 1.00 87.50 181 LEU A N 1
ATOM 1380 C CA . LEU A 1 181 ? -3.430 -9.577 -15.691 1.00 87.50 181 LEU A CA 1
ATOM 1381 C C . LEU A 1 181 ? -3.364 -10.918 -14.952 1.00 87.50 181 LEU A C 1
ATOM 1383 O O . LEU A 1 181 ? -3.807 -11.021 -13.809 1.00 87.50 181 LEU A O 1
ATOM 1387 N N . THR A 1 182 ? -2.834 -11.963 -15.592 1.00 91.25 182 THR A N 1
ATOM 1388 C CA . THR A 1 182 ? -2.775 -13.293 -14.981 1.00 91.25 182 THR A CA 1
ATOM 1389 C C . THR A 1 182 ? -1.659 -13.328 -13.944 1.00 91.25 182 THR A C 1
ATOM 1391 O O . THR A 1 182 ? -0.480 -13.271 -14.288 1.00 91.25 182 THR A O 1
ATOM 1394 N N . GLY A 1 183 ? -2.030 -13.456 -12.672 1.00 91.25 183 GLY A N 1
ATOM 1395 C CA . GLY A 1 183 ? -1.072 -13.608 -11.584 1.00 91.25 183 GLY A CA 1
ATOM 1396 C C . GLY A 1 183 ? -0.568 -15.048 -11.495 1.00 91.25 183 GLY A C 1
ATOM 1397 O O . GLY A 1 183 ? -1.328 -15.988 -11.705 1.00 91.25 183 GLY A O 1
ATOM 1398 N N . THR A 1 184 ? 0.683 -15.273 -11.117 1.00 91.88 184 THR A N 1
ATOM 1399 C CA . THR A 1 184 ? 1.216 -16.609 -10.810 1.00 91.88 184 THR A CA 1
ATOM 1400 C C . THR A 1 184 ? 1.578 -16.666 -9.335 1.00 91.88 184 THR A C 1
ATOM 1402 O O . THR A 1 184 ? 2.436 -15.919 -8.871 1.00 91.88 184 THR A O 1
ATOM 1405 N N . LEU A 1 185 ? 0.915 -17.542 -8.575 1.00 92.06 185 LEU A N 1
ATOM 1406 C CA . LEU A 1 185 ? 1.247 -17.755 -7.166 1.00 92.06 185 LEU A CA 1
ATOM 1407 C C . LEU A 1 185 ? 2.604 -18.450 -7.053 1.00 92.06 185 LEU A C 1
ATOM 1409 O O . LEU A 1 185 ? 2.876 -19.423 -7.756 1.00 92.06 185 LEU A O 1
ATOM 1413 N N . PHE A 1 186 ? 3.433 -17.979 -6.128 1.00 88.56 186 PHE A N 1
ATOM 1414 C CA . PHE A 1 186 ? 4.774 -18.504 -5.917 1.00 88.56 186 PHE A CA 1
ATOM 1415 C C . PHE A 1 186 ? 5.061 -18.808 -4.450 1.00 88.56 186 PHE A C 1
ATOM 1417 O O . PHE A 1 186 ? 4.481 -18.214 -3.538 1.00 88.56 186 PHE A O 1
ATOM 1424 N N . GLY A 1 187 ? 5.957 -19.773 -4.221 1.00 87.50 187 GLY A N 1
ATOM 1425 C CA . GLY A 1 187 ? 6.422 -20.159 -2.887 1.00 87.50 187 GLY A CA 1
ATOM 1426 C C . GLY A 1 187 ? 5.349 -20.800 -1.997 1.00 87.50 187 GLY A C 1
ATOM 1427 O O . GLY A 1 187 ? 5.573 -20.979 -0.802 1.00 87.50 187 GLY A O 1
ATOM 1428 N N . GLY A 1 188 ? 4.188 -21.149 -2.557 1.00 89.94 188 GLY A N 1
ATOM 1429 C CA . GLY A 1 188 ? 3.030 -21.627 -1.799 1.00 89.94 188 GLY A CA 1
ATOM 1430 C C . GLY A 1 188 ? 2.139 -20.511 -1.250 1.00 89.94 188 GLY A C 1
ATOM 1431 O O . GLY A 1 188 ? 1.381 -20.765 -0.320 1.00 89.94 188 GLY A O 1
ATOM 1432 N N . ALA A 1 189 ? 2.227 -19.290 -1.793 1.00 92.88 189 ALA A N 1
ATOM 1433 C CA . ALA A 1 189 ? 1.227 -18.259 -1.537 1.00 92.88 189 ALA A CA 1
ATOM 1434 C C . ALA A 1 189 ? -0.167 -18.720 -1.986 1.00 92.88 189 ALA A C 1
ATOM 1436 O O . ALA A 1 189 ? -0.311 -19.449 -2.969 1.00 92.88 189 ALA A O 1
ATOM 1437 N N . THR A 1 190 ? -1.194 -18.258 -1.283 1.00 94.69 190 THR A N 1
ATOM 1438 C CA . THR A 1 190 ? -2.600 -18.574 -1.569 1.00 94.69 190 THR A CA 1
ATOM 1439 C C . THR A 1 190 ? -3.453 -17.319 -1.500 1.00 94.69 190 THR A C 1
ATOM 1441 O O . THR A 1 190 ? -3.075 -16.361 -0.834 1.00 94.69 190 THR A O 1
ATOM 1444 N N . VAL A 1 191 ? -4.625 -17.330 -2.132 1.00 94.75 191 VAL A N 1
ATOM 1445 C CA . VAL A 1 191 ? -5.640 -16.288 -1.939 1.00 94.75 191 VAL A CA 1
ATOM 1446 C C . VAL A 1 191 ? -6.755 -16.856 -1.070 1.00 94.75 191 VAL A C 1
ATOM 1448 O O . VAL A 1 191 ? -7.380 -17.846 -1.444 1.00 94.75 191 VAL A O 1
ATOM 1451 N N . VAL A 1 192 ? -6.977 -16.261 0.103 1.00 94.00 192 VAL A N 1
ATOM 1452 C CA . VAL A 1 192 ? -7.974 -16.713 1.083 1.00 94.00 192 VAL A CA 1
ATOM 1453 C C . VAL A 1 192 ? -8.753 -15.506 1.586 1.00 94.00 192 VAL A C 1
ATOM 1455 O O . VAL A 1 192 ? -8.156 -14.510 1.980 1.00 94.00 192 VAL A O 1
ATOM 1458 N N . ALA A 1 193 ? -10.087 -15.601 1.572 1.00 91.00 193 ALA A N 1
ATOM 1459 C CA . ALA A 1 193 ? -10.990 -14.560 2.076 1.00 91.00 193 ALA A CA 1
ATOM 1460 C C . ALA A 1 193 ? -10.685 -13.150 1.525 1.00 91.00 193 ALA A C 1
ATOM 1462 O O . ALA A 1 193 ? -10.695 -12.167 2.260 1.00 91.00 193 ALA A O 1
ATOM 1463 N N . GLY A 1 194 ? -10.381 -13.062 0.228 1.00 90.31 194 GLY A N 1
ATOM 1464 C CA . GLY A 1 194 ? -10.092 -11.790 -0.431 1.00 90.31 194 GLY A CA 1
ATOM 1465 C C . GLY A 1 194 ? -8.682 -11.241 -0.201 1.00 90.31 194 GLY A C 1
ATOM 1466 O O . GLY A 1 194 ? -8.444 -10.076 -0.497 1.00 90.31 194 GLY A O 1
ATOM 1467 N N . LYS A 1 195 ? -7.753 -12.035 0.351 1.00 93.56 195 LYS A N 1
ATOM 1468 C CA . LYS A 1 195 ? -6.393 -11.591 0.692 1.00 93.56 195 LYS A CA 1
ATOM 1469 C C . LYS A 1 195 ? -5.336 -12.533 0.138 1.00 93.56 195 LYS A C 1
ATOM 1471 O O . LYS A 1 195 ? -5.500 -13.753 0.177 1.00 93.56 195 LYS A O 1
ATOM 1476 N N . LEU A 1 196 ? -4.220 -11.969 -0.318 1.00 94.19 196 LEU A N 1
ATOM 1477 C CA . LEU A 1 196 ? -3.009 -12.737 -0.586 1.00 94.19 196 LEU A CA 1
ATOM 1478 C C . LEU A 1 196 ? -2.363 -13.132 0.748 1.00 94.19 196 LEU A C 1
ATOM 1480 O O . LEU A 1 196 ? -1.896 -12.285 1.506 1.00 94.19 196 LEU A O 1
ATOM 1484 N N . VAL A 1 197 ? -2.316 -14.430 1.018 1.00 93.62 197 VAL A N 1
ATOM 1485 C CA . VAL A 1 197 ? -1.665 -15.011 2.191 1.00 93.62 197 VAL A CA 1
ATOM 1486 C C . VAL A 1 197 ? -0.297 -15.536 1.770 1.00 93.62 197 VAL A C 1
ATOM 1488 O O . VAL A 1 197 ? -0.187 -16.498 1.007 1.00 93.62 197 VAL A O 1
ATOM 1491 N N . ALA A 1 198 ? 0.749 -14.882 2.275 1.00 89.06 198 ALA A N 1
ATOM 1492 C CA . ALA A 1 198 ? 2.154 -15.168 1.980 1.00 89.06 198 ALA A CA 1
ATOM 1493 C C . ALA A 1 198 ? 2.934 -15.643 3.226 1.00 89.06 198 ALA A C 1
ATOM 1495 O O . ALA A 1 198 ? 4.135 -15.411 3.349 1.00 89.06 198 ALA A O 1
ATOM 1496 N N . GLU A 1 199 ? 2.257 -16.304 4.168 1.00 83.12 199 GLU A N 1
ATOM 1497 C CA . GLU A 1 199 ? 2.865 -16.834 5.397 1.00 83.12 199 GLU A CA 1
ATOM 1498 C C . GLU A 1 199 ? 3.858 -17.962 5.095 1.00 83.12 199 GLU A C 1
ATOM 1500 O O . GLU A 1 199 ? 3.579 -18.797 4.241 1.00 83.12 199 GLU A O 1
ATOM 1505 N N . GLY A 1 200 ? 4.983 -18.041 5.817 1.00 76.25 200 GLY A N 1
ATOM 1506 C CA . GLY A 1 200 ? 5.938 -19.156 5.747 1.00 76.25 200 GLY A CA 1
ATOM 1507 C C . GLY A 1 200 ? 7.365 -18.750 5.360 1.00 76.25 200 GLY A C 1
ATOM 1508 O O . GLY A 1 200 ? 7.809 -17.641 5.642 1.00 76.25 200 GLY A O 1
ATOM 1509 N N . ILE A 1 201 ? 8.121 -19.683 4.767 1.00 68.56 201 ILE A N 1
ATOM 1510 C CA . ILE A 1 201 ? 9.528 -19.462 4.374 1.00 68.56 201 ILE A CA 1
ATOM 1511 C C . ILE A 1 201 ? 9.600 -18.508 3.165 1.00 68.56 201 ILE A C 1
ATOM 1513 O O . ILE A 1 201 ? 8.678 -18.497 2.353 1.00 68.56 201 ILE A O 1
ATOM 1517 N N . LEU A 1 202 ? 10.699 -17.737 3.090 1.00 69.19 202 LEU A N 1
ATOM 1518 C CA . LEU A 1 202 ? 11.017 -16.646 2.152 1.00 69.19 202 LEU A CA 1
ATOM 1519 C C . LEU A 1 202 ? 10.467 -16.798 0.720 1.00 69.19 202 LEU A C 1
ATOM 1521 O O . LEU A 1 202 ? 10.467 -17.884 0.148 1.00 69.19 202 LEU A O 1
ATOM 1525 N N . ASN A 1 203 ? 10.138 -15.646 0.123 1.00 73.00 203 ASN A N 1
ATOM 1526 C CA . ASN A 1 203 ? 9.683 -15.461 -1.261 1.00 73.00 203 ASN A CA 1
ATOM 1527 C C . ASN A 1 203 ? 8.340 -16.139 -1.560 1.00 73.00 203 ASN A C 1
ATOM 1529 O O . ASN A 1 203 ? 8.247 -17.008 -2.418 1.00 73.00 203 ASN A O 1
ATOM 1533 N N . ARG A 1 204 ? 7.285 -15.720 -0.860 1.00 87.00 204 ARG A N 1
ATOM 1534 C CA . ARG A 1 204 ? 5.898 -16.073 -1.187 1.00 87.00 204 ARG A CA 1
ATOM 1535 C C . ARG A 1 204 ? 5.189 -14.835 -1.695 1.00 87.00 204 ARG A C 1
ATOM 1537 O O . ARG A 1 204 ? 5.326 -13.768 -1.104 1.00 87.00 204 ARG A O 1
ATOM 1544 N N . GLY A 1 205 ? 4.448 -14.971 -2.782 1.00 88.88 205 GLY A N 1
ATOM 1545 C CA . GLY A 1 205 ? 3.712 -13.853 -3.347 1.00 88.88 205 GLY A CA 1
ATOM 1546 C C . GLY A 1 205 ? 2.991 -14.221 -4.629 1.00 88.88 205 GLY A C 1
ATOM 1547 O O . GLY A 1 205 ? 2.813 -15.397 -4.950 1.00 88.88 205 GLY A O 1
ATOM 1548 N N . VAL A 1 206 ? 2.593 -13.185 -5.354 1.00 89.31 206 VAL A N 1
ATOM 1549 C CA . VAL A 1 206 ? 2.061 -13.285 -6.708 1.00 89.31 206 VAL A CA 1
ATOM 1550 C C . VAL A 1 206 ? 3.012 -12.565 -7.655 1.00 89.31 206 VAL A C 1
ATOM 1552 O O . VAL A 1 206 ? 3.508 -11.483 -7.340 1.00 89.31 206 VAL A O 1
ATOM 1555 N N . TYR A 1 207 ? 3.277 -13.177 -8.800 1.00 86.38 207 TYR A N 1
ATOM 1556 C CA . TYR A 1 207 ? 4.013 -12.560 -9.893 1.00 86.38 207 TYR A CA 1
ATOM 1557 C C . TYR A 1 207 ? 3.064 -12.166 -11.008 1.00 86.38 207 TYR A C 1
ATOM 1559 O O . TYR A 1 207 ? 2.185 -12.944 -11.368 1.00 86.38 207 TYR A O 1
ATOM 1567 N N . TYR A 1 208 ? 3.291 -10.993 -11.582 1.00 84.12 208 TYR A N 1
ATOM 1568 C CA . TYR A 1 208 ? 2.675 -10.572 -12.831 1.00 84.12 208 TYR A CA 1
ATOM 1569 C C . TYR A 1 208 ? 3.799 -10.482 -13.858 1.00 84.12 208 TYR A C 1
ATOM 1571 O O . TYR A 1 208 ? 4.692 -9.643 -13.736 1.00 84.12 208 TYR A O 1
ATOM 1579 N N . GLU A 1 209 ? 3.820 -11.417 -14.806 1.00 69.38 209 GLU A N 1
ATOM 1580 C CA . GLU A 1 209 ? 4.856 -11.500 -15.840 1.00 69.38 209 GLU A CA 1
ATOM 1581 C C . GLU A 1 209 ? 4.550 -10.520 -16.974 1.00 69.38 209 GLU A C 1
ATOM 1583 O O . GLU A 1 209 ? 4.263 -10.923 -18.099 1.00 69.38 209 GLU A O 1
ATOM 1588 N N . ASP A 1 210 ? 4.592 -9.223 -16.668 1.00 66.38 210 ASP A N 1
ATOM 1589 C CA . ASP A 1 210 ? 4.456 -8.185 -17.680 1.00 66.38 210 ASP A CA 1
ATOM 1590 C C . ASP A 1 210 ? 5.531 -7.089 -17.543 1.00 66.38 210 ASP A C 1
ATOM 1592 O O . ASP A 1 210 ? 5.646 -6.460 -16.483 1.00 66.38 210 ASP A O 1
ATOM 1596 N N . PRO A 1 211 ? 6.321 -6.827 -18.603 1.00 62.22 211 PRO A N 1
ATOM 1597 C CA . PRO A 1 211 ? 7.288 -5.737 -18.626 1.00 62.22 211 PRO A CA 1
ATOM 1598 C C . PRO A 1 211 ? 6.697 -4.346 -18.348 1.00 62.22 211 PRO A C 1
ATOM 1600 O O . PRO A 1 211 ? 7.414 -3.524 -17.778 1.00 62.22 211 PRO A O 1
ATOM 1603 N N . SER A 1 212 ? 5.436 -4.059 -18.708 1.00 62.06 212 SER A N 1
ATOM 1604 C CA . SER A 1 212 ? 4.796 -2.770 -18.395 1.00 62.06 212 SER A CA 1
ATOM 1605 C C . SER A 1 212 ? 4.339 -2.661 -16.943 1.00 62.06 212 SER A C 1
ATOM 1607 O O . SER A 1 212 ? 4.406 -1.572 -16.384 1.00 62.06 212 SER A O 1
ATOM 1609 N N . ILE A 1 213 ? 4.001 -3.777 -16.288 1.00 59.19 213 ILE A N 1
ATOM 1610 C CA . ILE A 1 213 ? 3.724 -3.811 -14.837 1.00 59.19 213 ILE A CA 1
ATOM 1611 C C . ILE A 1 213 ? 5.029 -3.704 -14.028 1.00 59.19 213 ILE A C 1
ATOM 1613 O O . ILE A 1 213 ? 5.050 -3.157 -12.925 1.00 59.19 213 ILE A O 1
ATOM 1617 N N . GLY A 1 214 ? 6.135 -4.222 -14.575 1.00 51.38 214 GLY A N 1
ATOM 1618 C CA . GLY A 1 214 ? 7.451 -4.264 -13.930 1.00 51.38 214 GLY A CA 1
ATOM 1619 C C . GLY A 1 214 ? 8.356 -3.055 -14.181 1.00 51.38 214 GLY A C 1
ATOM 1620 O O . GLY A 1 214 ? 9.370 -2.908 -13.493 1.00 51.38 214 GLY A O 1
ATOM 1621 N N . ALA A 1 215 ? 8.019 -2.177 -15.129 1.00 58.78 215 ALA A N 1
ATOM 1622 C CA . ALA A 1 215 ? 8.724 -0.919 -15.355 1.00 58.78 215 ALA A CA 1
ATOM 1623 C C . ALA A 1 215 ? 8.313 0.110 -14.292 1.00 58.78 215 ALA A C 1
ATOM 1625 O O . ALA A 1 215 ? 7.716 1.140 -14.595 1.00 58.78 215 ALA A O 1
ATOM 1626 N N . ILE A 1 216 ? 8.633 -0.178 -13.027 1.00 60.16 216 ILE A N 1
ATOM 1627 C CA . ILE A 1 216 ? 8.530 0.802 -11.951 1.00 60.16 216 ILE A CA 1
ATOM 1628 C C . ILE A 1 216 ? 9.404 1.981 -12.372 1.00 60.16 216 ILE A C 1
ATOM 1630 O O . ILE A 1 216 ? 10.633 1.884 -12.403 1.00 60.16 216 ILE A O 1
ATOM 1634 N N . ALA A 1 217 ? 8.758 3.073 -12.777 1.00 67.06 217 ALA A N 1
ATOM 1635 C CA . ALA A 1 217 ? 9.447 4.286 -13.170 1.00 67.06 217 ALA A CA 1
ATOM 1636 C C . ALA A 1 217 ? 10.308 4.788 -12.004 1.00 67.06 217 ALA A C 1
ATOM 1638 O O . ALA A 1 217 ? 10.122 4.409 -10.850 1.00 67.06 217 ALA A O 1
ATOM 1639 N N . ASN A 1 218 ? 11.229 5.712 -12.273 1.00 78.06 218 ASN A N 1
ATOM 1640 C CA . ASN A 1 218 ? 12.038 6.298 -11.201 1.00 78.06 218 ASN A CA 1
ATOM 1641 C C . ASN A 1 218 ? 11.197 7.032 -10.142 1.00 78.06 218 ASN A C 1
ATOM 1643 O O . ASN A 1 218 ? 11.724 7.382 -9.094 1.00 78.06 218 ASN A O 1
ATOM 1647 N N . VAL A 1 219 ? 9.918 7.298 -10.403 1.00 85.06 219 VAL A N 1
ATOM 1648 C CA . VAL A 1 219 ? 8.989 7.930 -9.470 1.00 85.06 219 VAL A CA 1
ATOM 1649 C C . VAL A 1 219 ? 7.670 7.174 -9.514 1.00 85.06 219 VAL A C 1
ATOM 1651 O O . VAL A 1 219 ? 7.194 6.850 -10.601 1.00 85.06 219 VAL A O 1
ATOM 1654 N N . GLY A 1 220 ? 7.067 6.925 -8.357 1.00 86.81 220 GLY A N 1
ATOM 1655 C CA . GLY A 1 220 ? 5.760 6.288 -8.295 1.00 86.81 220 GLY A CA 1
ATOM 1656 C C . GLY A 1 220 ? 5.219 6.141 -6.881 1.00 86.81 220 GLY A C 1
ATOM 1657 O O . GLY A 1 220 ? 5.790 6.645 -5.909 1.00 86.81 220 GLY A O 1
ATOM 1658 N N . ALA A 1 221 ? 4.089 5.445 -6.800 1.00 89.00 221 ALA A N 1
ATOM 1659 C CA . ALA A 1 221 ? 3.353 5.190 -5.575 1.00 89.00 221 ALA A CA 1
ATOM 1660 C C . ALA A 1 221 ? 2.897 3.727 -5.531 1.00 89.00 221 ALA A C 1
ATOM 1662 O O . ALA A 1 221 ? 2.515 3.158 -6.553 1.00 89.00 221 ALA A O 1
ATOM 1663 N N . LEU A 1 222 ? 2.899 3.133 -4.341 1.00 90.56 222 LEU A N 1
ATOM 1664 C CA . LEU A 1 222 ? 2.287 1.833 -4.074 1.00 90.56 222 LEU A CA 1
ATOM 1665 C C . LEU A 1 222 ? 1.258 1.995 -2.978 1.00 90.56 222 LEU A C 1
ATOM 1667 O O . LEU A 1 222 ? 1.577 2.552 -1.931 1.00 90.56 222 LEU A O 1
ATOM 1671 N N . ARG A 1 223 ? 0.059 1.458 -3.195 1.00 92.25 223 ARG A N 1
ATOM 1672 C CA . ARG A 1 223 ? -0.976 1.369 -2.168 1.00 92.25 223 ARG A CA 1
ATOM 1673 C C . ARG A 1 223 ? -1.421 -0.067 -1.995 1.00 92.25 223 ARG A C 1
ATOM 1675 O O . ARG A 1 223 ? -1.679 -0.753 -2.980 1.00 92.25 223 ARG A O 1
ATOM 1682 N N . PHE A 1 224 ? -1.499 -0.521 -0.753 1.00 93.06 224 PHE A N 1
ATOM 1683 C CA . PHE A 1 224 ? -1.986 -1.856 -0.432 1.00 93.06 224 PHE A CA 1
ATOM 1684 C C . PHE A 1 224 ? -2.557 -1.905 0.982 1.00 93.06 224 PHE A C 1
ATOM 1686 O O . PHE A 1 224 ? -2.160 -1.144 1.865 1.00 93.06 224 PHE A O 1
ATOM 1693 N N . LEU A 1 225 ? -3.478 -2.840 1.191 1.00 94.75 225 LEU A N 1
ATOM 1694 C CA . LEU A 1 225 ? -4.009 -3.167 2.506 1.00 94.75 225 LEU A CA 1
ATOM 1695 C C . LEU A 1 225 ? -3.160 -4.278 3.123 1.00 94.75 225 LEU A C 1
ATOM 1697 O O . LEU A 1 225 ? -2.872 -5.286 2.475 1.00 94.75 225 LEU A O 1
ATOM 1701 N N . PHE A 1 226 ? -2.754 -4.097 4.376 1.00 95.56 226 PHE A N 1
ATOM 1702 C CA . PHE A 1 226 ? -1.954 -5.065 5.121 1.00 95.56 226 PHE A CA 1
ATOM 1703 C C . PHE A 1 226 ? -2.630 -5.419 6.442 1.00 95.56 226 PHE A C 1
ATOM 1705 O O . PHE A 1 226 ? -3.012 -4.543 7.214 1.00 95.56 226 PHE A O 1
ATOM 1712 N N . THR A 1 227 ? -2.748 -6.716 6.721 1.00 96.25 227 THR A N 1
ATOM 1713 C CA . THR A 1 227 ? -3.283 -7.234 7.984 1.00 96.25 227 THR A CA 1
ATOM 1714 C C . THR A 1 227 ? -2.196 -8.046 8.690 1.00 96.25 227 THR A C 1
ATOM 1716 O O . THR A 1 227 ? -1.933 -9.179 8.283 1.00 96.25 227 THR A O 1
ATOM 1719 N N . PRO A 1 228 ? -1.535 -7.503 9.726 1.00 95.44 228 PRO A N 1
ATOM 1720 C CA . PRO A 1 228 ? -0.550 -8.245 10.490 1.00 95.44 228 PRO A CA 1
ATOM 1721 C C . PRO A 1 228 ? -1.231 -9.348 11.301 1.00 95.44 228 PRO A C 1
ATOM 1723 O O . PRO A 1 228 ? -2.315 -9.160 11.847 1.00 95.44 228 PRO A O 1
ATOM 1726 N N . ASN A 1 229 ? -0.556 -10.487 11.440 1.00 93.69 229 ASN A N 1
ATOM 1727 C CA . ASN A 1 229 ? -0.960 -11.586 12.323 1.00 93.69 229 ASN A CA 1
ATOM 1728 C C . ASN A 1 229 ? -0.236 -11.538 13.688 1.00 93.69 229 ASN A C 1
ATOM 1730 O O . ASN A 1 229 ? -0.167 -12.534 14.408 1.00 93.69 229 ASN A O 1
ATOM 1734 N N . TYR A 1 230 ? 0.305 -10.374 14.059 1.00 95.69 230 TYR A N 1
ATOM 1735 C CA . TYR A 1 230 ? 1.058 -10.133 15.291 1.00 95.69 230 TYR A CA 1
ATOM 1736 C C . TYR A 1 230 ? 0.702 -8.768 15.907 1.00 95.69 230 TYR A C 1
ATOM 1738 O O . TYR A 1 230 ? 0.195 -7.882 15.222 1.00 95.69 230 TYR A O 1
ATOM 1746 N N . ASN A 1 231 ? 0.975 -8.601 17.206 1.00 97.38 231 ASN A N 1
ATOM 1747 C CA . ASN A 1 231 ? 0.800 -7.340 17.938 1.00 97.38 231 ASN A CA 1
ATOM 1748 C C . ASN A 1 231 ? 2.160 -6.699 18.236 1.00 97.38 231 ASN A C 1
ATOM 1750 O O . ASN A 1 231 ? 3.078 -7.394 18.670 1.00 97.38 231 ASN A O 1
ATOM 1754 N N . GLY A 1 232 ? 2.273 -5.381 18.073 1.00 97.56 232 GLY A N 1
ATOM 1755 C CA . GLY A 1 232 ? 3.508 -4.638 18.320 1.00 97.56 232 GLY A CA 1
ATOM 1756 C C . GLY A 1 232 ? 4.676 -5.122 17.458 1.00 97.56 232 GLY A C 1
ATOM 1757 O O . GLY A 1 232 ? 4.506 -5.391 16.268 1.00 97.56 232 GLY A O 1
ATOM 1758 N N . SER A 1 233 ? 5.868 -5.219 18.049 1.00 97.56 233 SER A N 1
ATOM 1759 C CA . SER A 1 233 ? 7.056 -5.721 17.354 1.00 97.56 233 SER A CA 1
ATOM 1760 C C . SER A 1 233 ? 6.928 -7.219 17.049 1.00 97.56 233 SER A C 1
ATOM 1762 O O . SER A 1 233 ? 6.623 -8.000 17.955 1.00 97.56 233 SER A O 1
ATOM 1764 N N . PRO A 1 234 ? 7.204 -7.667 15.815 1.00 96.25 234 PRO A N 1
ATOM 1765 C CA . PRO A 1 234 ? 7.144 -9.079 15.477 1.00 96.25 234 PRO A CA 1
ATOM 1766 C C . PRO A 1 234 ? 8.330 -9.848 16.081 1.00 96.25 234 PRO A C 1
ATOM 1768 O O . PRO A 1 234 ? 9.412 -9.300 16.284 1.00 96.25 234 PRO A O 1
ATOM 1771 N N . ALA A 1 235 ? 8.163 -11.153 16.317 1.00 94.88 235 ALA A N 1
ATOM 1772 C CA . ALA A 1 235 ? 9.224 -12.002 16.884 1.00 94.88 235 ALA A CA 1
ATOM 1773 C C . ALA A 1 235 ? 10.457 -12.141 15.964 1.00 94.88 235 ALA A C 1
ATOM 1775 O O . ALA A 1 235 ? 11.575 -12.355 16.429 1.00 94.88 235 ALA A O 1
ATOM 1776 N N . ALA A 1 236 ? 10.254 -12.003 14.655 1.00 93.44 236 ALA A N 1
ATOM 1777 C CA . ALA A 1 236 ? 11.285 -11.972 13.625 1.00 93.44 236 ALA A CA 1
ATOM 1778 C C . ALA A 1 236 ? 10.899 -10.937 12.565 1.00 93.44 236 ALA A C 1
ATOM 1780 O O . ALA A 1 236 ? 9.728 -10.564 12.480 1.00 93.44 236 ALA A O 1
ATOM 1781 N N . ASN A 1 237 ? 11.853 -10.503 11.739 1.00 93.56 237 ASN A N 1
ATOM 1782 C CA . ASN A 1 237 ? 11.572 -9.550 10.664 1.00 93.56 237 ASN A CA 1
ATOM 1783 C C . ASN A 1 237 ? 10.449 -10.071 9.754 1.00 93.56 237 ASN A C 1
ATOM 1785 O O . ASN A 1 237 ? 10.536 -11.191 9.250 1.00 93.56 237 ASN A O 1
ATOM 1789 N N . GLN A 1 238 ? 9.420 -9.253 9.544 1.00 92.81 238 GLN A N 1
ATOM 1790 C CA . GLN A 1 238 ? 8.290 -9.570 8.672 1.00 92.81 238 GLN A CA 1
ATOM 1791 C C . GLN A 1 238 ? 8.386 -8.736 7.404 1.00 92.81 238 GLN A C 1
ATOM 1793 O O . GLN A 1 238 ? 8.368 -7.508 7.475 1.00 92.81 238 GLN A O 1
ATOM 1798 N N . ASN A 1 239 ? 8.475 -9.382 6.243 1.00 91.38 239 ASN A N 1
ATOM 1799 C CA . ASN A 1 239 ? 8.354 -8.672 4.973 1.00 91.38 239 ASN A CA 1
ATOM 1800 C C . ASN A 1 239 ? 6.902 -8.215 4.809 1.00 91.38 239 ASN A C 1
ATOM 1802 O O . ASN A 1 239 ? 5.992 -9.036 4.880 1.00 91.38 239 ASN A O 1
ATOM 1806 N N . VAL A 1 240 ? 6.701 -6.916 4.601 1.00 92.88 240 VAL A N 1
ATOM 1807 C CA . VAL A 1 240 ? 5.372 -6.326 4.389 1.00 92.88 240 VAL A CA 1
ATOM 1808 C C . VAL A 1 240 ? 5.056 -6.330 2.898 1.00 92.88 240 VAL A C 1
ATOM 1810 O O . VAL A 1 240 ? 4.027 -6.843 2.476 1.00 92.88 240 VAL A O 1
ATOM 1813 N N . ILE A 1 241 ? 5.984 -5.815 2.091 1.00 91.31 241 ILE A N 1
ATOM 1814 C CA . ILE A 1 241 ? 5.912 -5.855 0.631 1.00 91.31 241 ILE A CA 1
ATOM 1815 C C . ILE A 1 241 ? 7.324 -5.939 0.055 1.00 91.31 241 ILE A C 1
ATOM 1817 O O . ILE A 1 241 ? 8.274 -5.367 0.596 1.00 91.31 241 ILE A O 1
ATOM 1821 N N . SER A 1 242 ? 7.461 -6.666 -1.048 1.00 88.50 242 SER A N 1
ATOM 1822 C CA . SER A 1 242 ? 8.684 -6.720 -1.837 1.00 88.50 242 SER A CA 1
ATOM 1823 C C . SER A 1 242 ? 8.317 -6.648 -3.307 1.00 88.50 242 SER A C 1
ATOM 1825 O O . SER A 1 242 ? 7.593 -7.506 -3.804 1.00 88.50 242 SER A O 1
ATOM 1827 N N . LEU A 1 243 ? 8.855 -5.650 -3.992 1.00 84.88 243 LEU A N 1
ATOM 1828 C CA . LEU A 1 243 ? 8.852 -5.564 -5.440 1.00 84.88 243 LEU A CA 1
ATOM 1829 C C . LEU A 1 243 ? 10.241 -5.921 -5.933 1.00 84.88 243 LEU A C 1
ATOM 1831 O O . LEU A 1 243 ? 11.237 -5.323 -5.521 1.00 84.88 243 LEU A O 1
ATOM 1835 N N . THR A 1 244 ? 10.298 -6.942 -6.772 1.00 79.56 244 THR A N 1
ATOM 1836 C CA . THR A 1 244 ? 11.531 -7.453 -7.359 1.00 79.56 244 THR A CA 1
ATOM 1837 C C . THR A 1 244 ? 11.252 -7.891 -8.787 1.00 79.56 244 THR A C 1
ATOM 1839 O O . THR A 1 244 ? 10.174 -8.433 -9.042 1.00 79.56 244 THR A O 1
ATOM 1842 N N . PRO A 1 245 ? 12.216 -7.734 -9.703 1.00 71.62 245 PRO A N 1
ATOM 1843 C CA . PRO A 1 245 ? 12.129 -8.341 -11.017 1.00 71.62 245 PRO A CA 1
ATOM 1844 C C . PRO A 1 245 ? 12.070 -9.873 -10.894 1.00 71.62 245 PRO A C 1
ATOM 1846 O O . PRO A 1 245 ? 12.518 -10.434 -9.887 1.00 71.62 245 PRO A O 1
ATOM 1849 N N . PRO A 1 246 ? 11.570 -10.570 -11.928 1.00 64.19 246 PRO A N 1
ATOM 1850 C CA . PRO A 1 246 ? 11.468 -12.031 -11.937 1.00 64.19 246 PRO A CA 1
ATOM 1851 C C . PRO A 1 246 ? 12.826 -12.735 -11.782 1.00 64.19 246 PRO A C 1
ATOM 1853 O O . PRO A 1 246 ? 12.889 -13.874 -11.324 1.00 64.19 246 PRO A O 1
ATOM 1856 N N . THR A 1 247 ? 13.929 -12.061 -12.123 1.00 68.94 247 THR A N 1
ATOM 1857 C CA . THR A 1 247 ? 15.289 -12.586 -11.958 1.00 68.94 247 THR A CA 1
ATOM 1858 C C . THR A 1 247 ? 16.223 -11.546 -11.342 1.00 68.94 247 THR A C 1
ATOM 1860 O O . THR A 1 247 ? 16.347 -10.435 -11.859 1.00 68.94 247 THR A O 1
ATOM 1863 N N . GLY A 1 248 ? 16.950 -11.937 -10.292 1.00 67.31 248 GLY A N 1
ATOM 1864 C CA . GLY A 1 248 ? 17.977 -11.115 -9.642 1.00 67.31 248 GLY A CA 1
ATOM 1865 C C . GLY A 1 248 ? 17.464 -10.241 -8.491 1.00 67.31 248 GLY A C 1
ATOM 1866 O O . GLY A 1 248 ? 16.301 -10.294 -8.109 1.00 67.31 248 GLY A O 1
ATOM 1867 N N . ALA A 1 249 ? 18.372 -9.456 -7.905 1.00 67.12 249 ALA A N 1
ATOM 1868 C CA . ALA A 1 249 ? 18.084 -8.516 -6.811 1.00 67.12 249 ALA A CA 1
ATOM 1869 C C . ALA A 1 249 ? 18.091 -7.040 -7.265 1.00 67.12 249 ALA A C 1
ATOM 1871 O O . ALA A 1 249 ? 18.029 -6.128 -6.441 1.00 67.12 249 ALA A O 1
ATOM 1872 N N . PHE A 1 250 ? 18.171 -6.819 -8.577 1.00 74.38 250 PHE A N 1
ATOM 1873 C CA . PHE A 1 250 ? 18.109 -5.507 -9.222 1.00 74.38 250 PHE A CA 1
ATOM 1874 C C . PHE A 1 250 ? 16.748 -4.849 -8.982 1.00 74.38 250 PHE A C 1
ATOM 1876 O O . PHE A 1 250 ? 15.767 -5.563 -8.811 1.00 74.38 250 PHE A O 1
ATOM 1883 N N . ASN A 1 251 ? 16.668 -3.516 -8.990 1.00 70.88 251 ASN A N 1
ATOM 1884 C CA . ASN A 1 251 ? 15.407 -2.760 -8.881 1.00 70.88 251 ASN A CA 1
ATOM 1885 C C . ASN A 1 251 ? 14.501 -3.238 -7.734 1.00 70.88 251 ASN A C 1
ATOM 1887 O O . ASN A 1 251 ? 13.283 -3.355 -7.877 1.00 70.88 251 ASN A O 1
ATOM 1891 N N . LYS A 1 252 ? 15.111 -3.591 -6.602 1.00 83.50 252 LYS A N 1
ATOM 1892 C CA . LYS A 1 252 ? 14.386 -4.108 -5.450 1.00 83.50 252 LYS A CA 1
ATOM 1893 C C . LYS A 1 252 ? 13.869 -2.949 -4.616 1.00 83.50 252 LYS A C 1
ATOM 1895 O O . LYS A 1 252 ? 14.665 -2.118 -4.195 1.00 83.50 252 LYS A O 1
ATOM 1900 N N . LEU A 1 253 ? 12.584 -2.971 -4.280 1.00 89.56 253 LEU A N 1
ATOM 1901 C CA . LEU A 1 253 ? 12.003 -2.162 -3.211 1.00 89.56 253 LEU A CA 1
ATOM 1902 C C . LEU A 1 253 ? 11.365 -3.101 -2.193 1.00 89.56 253 LEU A C 1
ATOM 1904 O O . LEU A 1 253 ? 10.474 -3.875 -2.529 1.00 89.56 253 LEU A O 1
ATOM 1908 N N . MET A 1 254 ? 11.825 -3.061 -0.948 1.00 92.06 254 MET A N 1
ATOM 1909 C CA . MET A 1 254 ? 11.339 -3.948 0.103 1.00 92.06 254 MET A CA 1
ATOM 1910 C C . MET A 1 254 ? 11.092 -3.169 1.381 1.00 92.06 254 MET A C 1
ATOM 1912 O O . MET A 1 254 ? 12.018 -2.581 1.936 1.00 92.06 254 MET A O 1
ATOM 1916 N N . LEU A 1 255 ? 9.858 -3.235 1.869 1.00 95.25 255 LEU A N 1
ATOM 1917 C CA . LEU A 1 255 ? 9.473 -2.768 3.191 1.00 95.25 255 LEU A CA 1
ATOM 1918 C C . LEU A 1 255 ? 9.329 -3.976 4.113 1.00 95.25 255 LEU A C 1
ATOM 1920 O O . LEU A 1 255 ? 8.640 -4.946 3.786 1.00 95.25 255 LEU A O 1
ATOM 1924 N N . PHE A 1 256 ? 9.947 -3.908 5.285 1.00 95.81 256 PHE A N 1
ATOM 1925 C CA . PHE A 1 256 ? 9.804 -4.930 6.311 1.00 95.81 256 PHE A CA 1
ATOM 1926 C C . PHE A 1 256 ? 9.668 -4.316 7.703 1.00 95.81 256 PHE A C 1
ATOM 1928 O O . PHE A 1 256 ? 10.221 -3.256 8.002 1.00 95.81 256 PHE A O 1
ATOM 1935 N N . HIS A 1 257 ? 8.935 -5.007 8.569 1.00 96.75 257 HIS A N 1
ATOM 1936 C CA . HIS A 1 257 ? 8.823 -4.680 9.978 1.00 96.75 257 HIS A CA 1
ATOM 1937 C C . HIS A 1 257 ? 9.889 -5.451 10.759 1.00 96.75 257 HIS A C 1
ATOM 1939 O O . HIS A 1 257 ? 9.873 -6.681 10.821 1.00 96.75 257 HIS A O 1
ATOM 1945 N N . SER A 1 258 ? 10.854 -4.719 11.312 1.00 97.19 258 SER A N 1
ATOM 1946 C CA . SER A 1 258 ? 11.957 -5.262 12.107 1.00 97.19 258 SER A CA 1
ATOM 1947 C C . SER A 1 258 ? 11.458 -5.845 13.428 1.00 97.19 258 SER A C 1
ATOM 1949 O O . SER A 1 258 ? 10.545 -5.287 14.034 1.00 97.19 258 SER A O 1
ATOM 1951 N N . SER A 1 259 ? 12.127 -6.872 13.959 1.00 96.88 259 SER A N 1
ATOM 1952 C CA . SER A 1 259 ? 11.857 -7.370 15.322 1.00 96.88 259 SER A CA 1
ATOM 1953 C C . SER A 1 259 ? 12.103 -6.331 16.425 1.00 96.88 259 SER A C 1
ATOM 1955 O O . SER A 1 259 ? 11.637 -6.477 17.552 1.00 96.88 259 SER A O 1
ATOM 1957 N N . SER A 1 260 ? 12.786 -5.230 16.095 1.00 96.88 260 SER A N 1
ATOM 1958 C CA . SER A 1 260 ? 12.920 -4.047 16.953 1.00 96.88 260 SER A CA 1
ATOM 1959 C C . SER A 1 260 ? 11.688 -3.126 16.969 1.00 96.88 260 SER A C 1
ATOM 1961 O O . SER A 1 260 ? 11.726 -2.106 17.650 1.00 96.88 260 SER A O 1
ATOM 1963 N N . GLY A 1 261 ? 10.634 -3.422 16.202 1.00 96.81 261 GLY A N 1
ATOM 1964 C CA . GLY A 1 261 ? 9.411 -2.611 16.116 1.00 96.81 261 GLY A CA 1
ATOM 1965 C C . GLY A 1 261 ? 9.467 -1.448 15.121 1.00 96.81 261 GLY A C 1
ATOM 1966 O O . GLY A 1 261 ? 8.552 -0.635 15.053 1.00 96.81 261 GLY A O 1
ATOM 1967 N N . THR A 1 262 ? 10.556 -1.312 14.364 1.00 97.38 262 THR A N 1
ATOM 1968 C CA . THR A 1 262 ? 10.700 -0.236 13.376 1.00 97.38 262 THR A CA 1
ATOM 1969 C C . THR A 1 262 ? 10.408 -0.737 11.973 1.00 97.38 262 THR A C 1
ATOM 1971 O O . THR A 1 262 ? 10.808 -1.843 11.595 1.00 97.38 262 THR A O 1
ATOM 1974 N N . LEU A 1 263 ? 9.754 0.103 11.175 1.00 97.62 263 LEU A N 1
ATOM 1975 C CA . LEU A 1 263 ? 9.662 -0.110 9.738 1.00 97.62 263 LEU A CA 1
ATOM 1976 C C . LEU A 1 263 ? 11.011 0.200 9.099 1.00 97.62 263 LEU A C 1
ATOM 1978 O O . LEU A 1 263 ? 11.676 1.182 9.444 1.00 97.62 263 LEU A O 1
ATOM 1982 N N . ARG A 1 264 ? 11.435 -0.673 8.191 1.00 97.12 264 ARG A N 1
ATOM 1983 C CA . ARG A 1 264 ? 12.706 -0.555 7.489 1.00 97.12 264 ARG A CA 1
ATOM 1984 C C . ARG A 1 264 ? 12.518 -0.774 6.008 1.00 97.12 264 ARG A C 1
ATOM 1986 O O . ARG A 1 264 ? 11.770 -1.660 5.598 1.00 97.12 264 ARG A O 1
ATOM 1993 N N . ILE A 1 265 ? 13.247 0.007 5.224 1.00 95.50 265 ILE A N 1
ATOM 1994 C CA . ILE A 1 265 ? 13.216 -0.086 3.775 1.00 95.50 265 ILE A CA 1
ATOM 1995 C C . ILE A 1 265 ? 14.583 -0.458 3.213 1.00 95.50 265 ILE A C 1
ATOM 1997 O O . ILE A 1 265 ? 15.626 0.022 3.665 1.00 95.50 265 ILE A O 1
ATOM 2001 N N . THR A 1 266 ? 14.566 -1.328 2.215 1.00 92.88 266 THR A N 1
ATOM 2002 C CA . THR A 1 266 ? 15.708 -1.618 1.355 1.00 92.88 266 THR A CA 1
ATOM 2003 C C . THR A 1 266 ? 15.331 -1.245 -0.068 1.00 92.88 266 THR A C 1
ATOM 2005 O O . THR A 1 266 ? 14.279 -1.666 -0.550 1.00 92.88 266 THR A O 1
ATOM 2008 N N . ALA A 1 267 ? 16.193 -0.475 -0.725 1.00 90.81 267 ALA A N 1
ATOM 2009 C CA . ALA A 1 267 ? 16.033 -0.074 -2.114 1.00 90.81 267 ALA A CA 1
ATOM 2010 C C . ALA A 1 267 ? 17.351 -0.289 -2.862 1.00 90.81 267 ALA A C 1
ATOM 2012 O O . ALA A 1 267 ? 18.384 0.214 -2.416 1.00 90.81 267 ALA A O 1
ATOM 2013 N N . ASN A 1 268 ? 17.312 -1.006 -3.985 1.00 88.25 268 ASN A N 1
ATOM 2014 C CA . ASN A 1 268 ? 18.472 -1.262 -4.836 1.00 88.25 268 ASN A CA 1
ATOM 2015 C C . ASN A 1 268 ? 18.220 -0.740 -6.252 1.00 88.25 268 ASN A C 1
ATOM 2017 O O . ASN A 1 268 ? 17.093 -0.802 -6.744 1.00 88.25 268 ASN A O 1
ATOM 2021 N N . ASP A 1 269 ? 19.274 -0.277 -6.915 1.00 84.38 269 ASP A N 1
ATOM 2022 C CA . ASP A 1 269 ? 19.209 0.183 -8.299 1.00 84.38 269 ASP A CA 1
ATOM 2023 C C . ASP A 1 269 ? 19.234 -0.975 -9.322 1.00 84.38 269 ASP A C 1
ATOM 2025 O O . ASP A 1 269 ? 19.226 -2.168 -8.985 1.00 84.38 269 ASP A O 1
ATOM 2029 N N . SER A 1 270 ? 19.286 -0.609 -10.603 1.00 80.75 270 SER A N 1
ATOM 2030 C CA . SER A 1 270 ? 19.309 -1.544 -11.734 1.00 80.75 270 SER A CA 1
ATOM 2031 C C . SER A 1 270 ? 20.568 -2.411 -11.829 1.00 80.75 270 SER A C 1
ATOM 2033 O O . SER A 1 270 ? 20.540 -3.432 -12.513 1.00 80.75 270 SER A O 1
ATOM 2035 N N . VAL A 1 271 ? 21.647 -2.061 -11.119 1.00 83.50 271 VAL A N 1
ATOM 2036 C CA . VAL A 1 271 ? 22.882 -2.855 -11.009 1.00 83.50 271 VAL A CA 1
ATOM 2037 C C . VAL A 1 271 ? 23.034 -3.506 -9.629 1.00 83.50 271 VAL A C 1
ATOM 2039 O O . VAL A 1 271 ? 24.075 -4.094 -9.334 1.00 83.50 271 VAL A O 1
ATOM 2042 N N . ASN A 1 272 ? 21.972 -3.480 -8.811 1.00 83.62 272 ASN A N 1
ATOM 2043 C CA . ASN A 1 272 ? 21.904 -4.039 -7.462 1.00 83.62 272 ASN A CA 1
ATOM 2044 C C . ASN A 1 272 ? 22.830 -3.323 -6.457 1.00 83.62 272 ASN A C 1
ATOM 2046 O O . ASN A 1 272 ? 23.185 -3.886 -5.418 1.00 83.62 272 ASN A O 1
ATOM 2050 N N . ALA A 1 273 ? 23.205 -2.072 -6.731 1.00 86.62 273 ALA A N 1
ATOM 2051 C CA . ALA A 1 273 ? 23.796 -1.206 -5.724 1.00 86.62 273 ALA A CA 1
ATOM 2052 C C . ALA A 1 273 ? 22.701 -0.720 -4.766 1.00 86.62 273 ALA A C 1
ATOM 2054 O O . ALA A 1 273 ? 21.587 -0.380 -5.167 1.00 86.62 273 ALA A O 1
ATOM 2055 N N . SER A 1 274 ? 23.013 -0.714 -3.472 1.00 88.44 274 SER A N 1
ATOM 2056 C CA . SER A 1 274 ? 22.079 -0.277 -2.437 1.00 88.44 274 SER A CA 1
ATOM 2057 C C . SER A 1 274 ? 21.919 1.242 -2.477 1.00 88.44 274 SER A C 1
ATOM 2059 O O . SER A 1 274 ? 22.852 1.959 -2.124 1.00 88.44 274 SER A O 1
ATOM 2061 N N . ILE A 1 275 ? 20.715 1.717 -2.792 1.00 88.81 275 ILE A N 1
ATOM 2062 C CA . ILE A 1 275 ? 20.290 3.103 -2.554 1.00 88.81 275 ILE A CA 1
ATOM 2063 C C . ILE A 1 275 ? 20.009 3.274 -1.055 1.00 88.81 275 ILE A C 1
ATOM 2065 O O . ILE A 1 275 ? 20.533 4.181 -0.416 1.00 88.81 275 ILE A O 1
ATOM 2069 N N . HIS A 1 276 ? 19.251 2.337 -0.474 1.00 91.38 276 HIS A N 1
ATOM 2070 C CA . HIS A 1 276 ? 18.977 2.259 0.964 1.00 91.38 276 HIS A CA 1
ATOM 2071 C C . HIS A 1 276 ? 19.182 0.839 1.472 1.00 91.38 276 HIS A C 1
ATOM 2073 O O . HIS A 1 276 ? 18.594 -0.102 0.940 1.00 91.38 276 HIS A O 1
ATOM 2079 N N . SER A 1 277 ? 19.949 0.690 2.553 1.00 92.69 277 SER A N 1
ATOM 2080 C CA . SER A 1 277 ? 20.173 -0.601 3.209 1.00 92.69 277 SER A CA 1
ATOM 2081 C C . SER A 1 277 ? 19.510 -0.620 4.582 1.00 92.69 277 SER A C 1
ATOM 2083 O O . SER A 1 277 ? 20.048 -0.073 5.546 1.00 92.69 277 SER A O 1
ATOM 2085 N N . ALA A 1 278 ? 18.327 -1.241 4.666 1.00 92.56 278 ALA A N 1
ATOM 2086 C CA . ALA A 1 278 ? 17.562 -1.399 5.906 1.00 92.56 278 ALA A CA 1
ATOM 2087 C C . ALA A 1 278 ? 17.353 -0.074 6.672 1.00 92.56 278 ALA A C 1
ATOM 2089 O O . ALA A 1 278 ? 17.389 -0.050 7.913 1.00 92.56 278 ALA A O 1
ATOM 2090 N N . ALA A 1 279 ? 17.147 1.017 5.926 1.00 94.94 279 ALA A N 1
ATOM 2091 C CA . ALA A 1 279 ? 16.979 2.362 6.454 1.00 94.94 279 ALA A CA 1
ATOM 2092 C C . ALA A 1 279 ? 15.706 2.434 7.304 1.00 94.94 279 ALA A C 1
ATOM 2094 O O . ALA A 1 279 ? 14.659 1.933 6.898 1.00 94.94 279 ALA A O 1
ATOM 2095 N N . ILE A 1 280 ? 15.811 3.022 8.497 1.00 95.88 280 ILE A N 1
ATOM 2096 C CA . ILE A 1 280 ? 14.684 3.159 9.425 1.00 95.88 280 ILE A CA 1
ATOM 2097 C C . ILE A 1 280 ? 13.736 4.231 8.895 1.00 95.88 280 ILE A C 1
ATOM 2099 O O . ILE A 1 280 ? 14.170 5.335 8.573 1.00 95.88 280 ILE A O 1
ATOM 2103 N N . ILE A 1 281 ? 12.446 3.908 8.861 1.00 94.38 281 ILE A N 1
ATOM 2104 C CA . ILE A 1 281 ? 11.388 4.838 8.492 1.00 94.38 281 ILE A CA 1
ATOM 2105 C C . ILE A 1 281 ? 10.597 5.199 9.741 1.00 94.38 281 ILE A C 1
ATOM 2107 O O . ILE A 1 281 ? 9.867 4.371 10.281 1.00 94.38 281 ILE A O 1
ATOM 2111 N N . GLY A 1 282 ? 10.732 6.449 10.178 1.00 92.44 282 GLY A N 1
ATOM 2112 C CA . GLY A 1 282 ? 9.904 6.982 11.252 1.00 92.44 282 GLY A CA 1
ATOM 2113 C C . GLY A 1 282 ? 10.213 6.437 12.644 1.00 92.44 282 GLY A C 1
ATOM 2114 O O . GLY A 1 282 ? 11.332 6.019 12.949 1.00 92.44 282 GLY A O 1
ATOM 2115 N N . ALA A 1 283 ? 9.195 6.493 13.503 1.00 93.25 283 ALA A N 1
ATOM 2116 C CA . ALA A 1 283 ? 9.222 5.941 14.852 1.00 93.25 283 ALA A CA 1
ATOM 2117 C C . ALA A 1 283 ? 8.862 4.439 14.865 1.00 93.25 283 ALA A C 1
ATOM 2119 O O . ALA A 1 283 ? 8.635 3.817 13.829 1.00 93.25 283 ALA A O 1
ATOM 2120 N N . VAL A 1 284 ? 8.816 3.848 16.062 1.00 96.06 284 VAL A N 1
ATOM 2121 C CA . VAL A 1 284 ? 8.312 2.480 16.262 1.00 96.06 284 VAL A CA 1
ATOM 2122 C C . VAL A 1 284 ? 6.851 2.405 15.809 1.00 96.06 284 VAL A C 1
ATOM 2124 O O . VAL A 1 284 ? 6.028 3.211 16.243 1.00 96.06 284 VAL A O 1
ATOM 2127 N N . TRP A 1 285 ? 6.534 1.421 14.970 1.00 96.62 285 TRP A N 1
ATOM 2128 C CA . TRP A 1 285 ? 5.173 1.125 14.537 1.00 96.62 285 TRP A CA 1
ATOM 2129 C C . TRP A 1 285 ? 4.621 -0.041 15.360 1.00 96.62 285 TRP A C 1
ATOM 2131 O O . TRP A 1 285 ? 5.248 -1.091 15.475 1.00 96.62 285 TRP A O 1
ATOM 2141 N N . VAL A 1 286 ? 3.445 0.147 15.961 1.00 97.06 286 VAL A N 1
ATOM 2142 C CA . VAL A 1 286 ? 2.842 -0.816 16.895 1.00 97.06 286 VAL A CA 1
ATOM 2143 C C . VAL A 1 286 ? 1.500 -1.292 16.326 1.00 97.06 286 VAL A C 1
ATOM 2145 O O . VAL A 1 286 ? 0.459 -0.748 16.697 1.00 97.06 286 VAL A O 1
ATOM 2148 N N . PRO A 1 287 ? 1.496 -2.263 15.394 1.00 97.69 287 PRO A N 1
ATOM 2149 C CA . PRO A 1 287 ? 0.257 -2.796 14.846 1.00 97.69 287 PRO A CA 1
ATOM 2150 C C . PRO A 1 287 ? -0.517 -3.633 15.864 1.00 97.69 287 PRO A C 1
ATOM 2152 O O . PRO A 1 287 ? 0.048 -4.179 16.814 1.00 97.69 287 PRO A O 1
ATOM 2155 N N . VAL A 1 288 ? -1.809 -3.787 15.603 1.00 98.12 288 VAL A N 1
ATOM 2156 C CA . VAL A 1 288 ? -2.698 -4.730 16.278 1.00 98.12 288 VAL A CA 1
ATOM 2157 C C . VAL A 1 288 ? -2.987 -5.884 15.323 1.00 98.12 288 VAL A C 1
ATOM 2159 O O . VAL A 1 288 ? -3.303 -5.668 14.153 1.00 98.12 288 VAL A O 1
ATOM 2162 N N . SER A 1 289 ? -2.863 -7.111 15.822 1.00 96.94 289 SER A N 1
ATOM 2163 C CA . SER A 1 289 ? -3.108 -8.322 15.038 1.00 96.94 289 SER A CA 1
ATOM 2164 C C . SER A 1 289 ? -4.549 -8.354 14.533 1.00 96.94 289 SER A C 1
ATOM 2166 O O . SER A 1 289 ? -5.480 -8.102 15.297 1.00 96.94 289 SER A O 1
ATOM 2168 N N . GLY A 1 290 ? -4.731 -8.675 13.254 1.00 95.12 290 GLY A N 1
ATOM 2169 C CA . GLY A 1 290 ? -6.037 -8.734 12.600 1.00 95.12 290 GLY A CA 1
ATOM 2170 C C . GLY A 1 290 ? -6.594 -7.380 12.153 1.00 95.12 290 GLY A C 1
ATOM 2171 O O . GLY A 1 290 ? -7.554 -7.364 11.386 1.00 95.12 290 GLY A O 1
ATOM 2172 N N . THR A 1 291 ? -5.990 -6.260 12.559 1.00 97.06 291 THR A N 1
ATOM 2173 C CA . THR A 1 291 ? -6.388 -4.928 12.088 1.00 97.06 291 THR A CA 1
ATOM 2174 C C . THR A 1 291 ? -5.831 -4.674 10.695 1.00 97.06 291 THR A C 1
ATOM 2176 O O . THR A 1 291 ? -4.652 -4.896 10.434 1.00 97.06 291 THR A O 1
ATOM 2179 N N . GLU A 1 292 ? -6.673 -4.208 9.783 1.00 96.44 292 GLU A N 1
ATOM 2180 C CA . GLU A 1 292 ? -6.245 -3.829 8.442 1.00 96.44 292 GLU A CA 1
ATOM 2181 C C . GLU A 1 292 ? -5.733 -2.387 8.420 1.00 96.44 292 GLU A C 1
ATOM 2183 O O . GLU A 1 292 ? -6.354 -1.494 8.991 1.00 96.44 292 GLU A O 1
ATOM 2188 N N . TYR A 1 293 ? -4.594 -2.186 7.763 1.00 95.75 293 TYR A N 1
ATOM 2189 C CA . TYR A 1 293 ? -3.934 -0.895 7.606 1.00 95.75 293 TYR A CA 1
ATOM 2190 C C . TYR A 1 293 ? -3.752 -0.589 6.124 1.00 95.75 293 TYR A C 1
ATOM 2192 O O . TYR A 1 293 ? -3.319 -1.462 5.365 1.00 95.75 293 TYR A O 1
ATOM 2200 N N . GLU A 1 294 ? -4.016 0.650 5.720 1.00 95.44 294 GLU A N 1
ATOM 2201 C CA . GLU A 1 294 ? -3.679 1.127 4.380 1.00 95.44 294 GLU A CA 1
ATOM 2202 C C . GLU A 1 294 ? -2.247 1.657 4.376 1.00 95.44 294 GLU A C 1
ATOM 2204 O O . GLU A 1 294 ? -1.933 2.651 5.034 1.00 95.44 294 GLU A O 1
ATOM 2209 N N . PHE A 1 295 ? -1.374 0.997 3.624 1.00 97.00 295 PHE A N 1
ATOM 2210 C CA . PHE A 1 295 ? -0.025 1.474 3.363 1.00 97.00 295 PHE A CA 1
ATOM 2211 C C . PHE A 1 295 ? -0.000 2.245 2.050 1.00 97.00 295 PHE A C 1
ATOM 2213 O O . PHE A 1 295 ? -0.470 1.746 1.030 1.00 97.00 295 PHE A O 1
ATOM 2220 N N . GLU A 1 296 ? 0.624 3.420 2.068 1.00 94.69 296 GLU A N 1
ATOM 2221 C CA . GLU A 1 296 ? 1.043 4.149 0.873 1.00 94.69 296 GLU A CA 1
ATOM 2222 C C . GLU A 1 296 ? 2.562 4.358 0.924 1.00 94.69 296 GLU A C 1
ATOM 2224 O O . GLU A 1 296 ? 3.095 4.873 1.908 1.00 94.69 296 GLU A O 1
ATOM 2229 N N . ILE A 1 297 ? 3.265 3.944 -0.130 1.00 94.62 297 ILE A N 1
ATOM 2230 C CA . ILE A 1 297 ? 4.708 4.137 -0.296 1.00 94.62 297 ILE A CA 1
ATOM 2231 C C . ILE A 1 297 ? 4.925 5.013 -1.521 1.00 94.62 297 ILE A C 1
ATOM 2233 O O . ILE A 1 297 ? 4.737 4.550 -2.645 1.00 94.62 297 ILE A O 1
ATOM 2237 N N . ASN A 1 298 ? 5.372 6.245 -1.302 1.00 93.06 298 ASN A N 1
ATOM 2238 C CA . ASN A 1 298 ? 5.742 7.166 -2.370 1.00 93.06 298 ASN A CA 1
ATOM 2239 C C . ASN A 1 298 ? 7.253 7.124 -2.525 1.00 93.06 298 ASN A C 1
ATOM 2241 O O . ASN A 1 298 ? 7.979 7.318 -1.553 1.00 93.06 298 ASN A O 1
ATOM 2245 N N . PHE A 1 299 ? 7.746 6.858 -3.728 1.00 91.31 299 PHE A N 1
ATOM 2246 C CA . PHE A 1 299 ? 9.177 6.735 -3.969 1.00 91.31 299 PHE A CA 1
ATOM 2247 C C . PHE A 1 299 ? 9.615 7.601 -5.144 1.00 91.31 299 PHE A C 1
ATOM 2249 O O . PHE A 1 299 ? 8.922 7.754 -6.148 1.00 91.31 299 PHE A O 1
ATOM 2256 N N . ASN A 1 300 ? 10.816 8.146 -5.008 1.00 89.94 300 ASN A N 1
ATOM 2257 C CA . ASN A 1 300 ? 11.559 8.814 -6.053 1.00 89.94 300 ASN A CA 1
ATOM 2258 C C . ASN A 1 300 ? 12.980 8.248 -6.033 1.00 89.94 300 ASN A C 1
ATOM 2260 O O . ASN A 1 300 ? 13.818 8.671 -5.245 1.00 89.94 300 ASN A O 1
ATOM 2264 N N . ALA A 1 301 ? 13.249 7.271 -6.890 1.00 82.50 301 ALA A N 1
ATOM 2265 C CA . ALA A 1 301 ? 14.555 6.653 -7.056 1.00 82.50 301 ALA A CA 1
ATOM 2266 C C . ALA A 1 301 ? 15.611 7.636 -7.589 1.00 82.50 301 ALA A C 1
ATOM 2268 O O . ALA A 1 301 ? 16.789 7.445 -7.312 1.00 82.50 301 ALA A O 1
ATOM 2269 N N . THR A 1 302 ? 15.219 8.711 -8.290 1.00 84.88 302 THR A N 1
ATOM 2270 C CA . THR A 1 302 ? 16.160 9.746 -8.763 1.00 84.88 302 THR A CA 1
ATOM 2271 C C . THR A 1 302 ? 16.732 10.574 -7.616 1.00 84.88 302 THR A C 1
ATOM 2273 O O . THR A 1 302 ? 17.910 10.898 -7.639 1.00 84.88 302 THR A O 1
ATOM 2276 N N . THR A 1 303 ? 15.929 10.909 -6.605 1.00 88.69 303 THR A N 1
ATOM 2277 C CA . THR A 1 303 ? 16.404 11.617 -5.400 1.00 88.69 303 THR A CA 1
ATOM 2278 C C . THR A 1 303 ? 16.683 10.671 -4.235 1.00 88.69 303 THR A C 1
ATOM 2280 O O . THR A 1 303 ? 17.280 11.059 -3.235 1.00 88.69 303 THR A O 1
ATOM 2283 N N . GLY A 1 304 ? 16.266 9.408 -4.336 1.00 88.31 304 GLY A N 1
ATOM 2284 C CA . GLY A 1 304 ? 16.301 8.403 -3.272 1.00 88.31 304 GLY A CA 1
ATOM 2285 C C . GLY A 1 304 ? 15.333 8.691 -2.130 1.00 88.31 304 GLY A C 1
ATOM 2286 O O . GLY A 1 304 ? 15.423 8.040 -1.093 1.00 88.31 304 GLY A O 1
ATOM 2287 N N . VAL A 1 305 ? 14.428 9.656 -2.278 1.00 93.62 305 VAL A N 1
ATOM 2288 C CA . VAL A 1 305 ? 13.423 9.941 -1.253 1.00 93.62 305 VAL A CA 1
ATOM 2289 C C . VAL A 1 305 ? 12.324 8.891 -1.342 1.00 93.62 305 VAL A C 1
ATOM 2291 O O . VAL A 1 305 ? 11.756 8.662 -2.409 1.00 93.62 305 VAL A O 1
ATOM 2294 N N . ILE A 1 306 ? 12.030 8.254 -0.215 1.00 95.06 306 ILE A N 1
ATOM 2295 C CA . ILE A 1 306 ? 10.934 7.307 -0.060 1.00 95.06 306 ILE A CA 1
ATOM 2296 C C . ILE A 1 306 ? 10.163 7.690 1.193 1.00 95.06 306 ILE A C 1
ATOM 2298 O O . ILE A 1 306 ? 10.743 7.749 2.275 1.00 95.06 306 ILE A O 1
ATOM 2302 N N . GLU A 1 307 ? 8.872 7.945 1.041 1.00 95.94 307 GLU A N 1
ATOM 2303 C CA . GLU A 1 307 ? 7.945 8.341 2.096 1.00 95.94 307 GLU A CA 1
ATOM 2304 C C . GLU A 1 307 ? 6.946 7.210 2.332 1.00 95.94 307 GLU A C 1
ATOM 2306 O O . GLU A 1 307 ? 6.440 6.612 1.381 1.00 95.94 307 GLU A O 1
ATOM 2311 N N . ILE A 1 308 ? 6.654 6.912 3.599 1.00 96.50 308 ILE A N 1
ATOM 2312 C CA . ILE A 1 308 ? 5.667 5.889 3.962 1.00 96.50 308 ILE A CA 1
ATOM 2313 C C . ILE A 1 308 ? 4.550 6.524 4.769 1.00 96.50 308 ILE A C 1
ATOM 2315 O O . ILE A 1 308 ? 4.800 7.165 5.794 1.00 96.50 308 ILE A O 1
ATOM 2319 N N . TYR A 1 309 ? 3.320 6.275 4.343 1.00 95.88 309 TYR A N 1
ATOM 2320 C CA . TYR A 1 309 ? 2.106 6.656 5.040 1.00 95.88 309 TYR A CA 1
ATOM 2321 C C . TYR A 1 309 ? 1.358 5.401 5.476 1.00 95.88 309 TYR A C 1
ATOM 2323 O O . TYR A 1 309 ? 1.297 4.415 4.743 1.00 95.88 309 TYR A O 1
ATOM 2331 N N . ILE A 1 310 ? 0.788 5.456 6.677 1.00 95.12 310 ILE A N 1
ATOM 2332 C CA . ILE A 1 310 ? -0.130 4.437 7.192 1.00 95.12 310 ILE A CA 1
ATOM 2333 C C . ILE A 1 310 ? -1.428 5.144 7.547 1.00 95.12 310 ILE A C 1
ATOM 2335 O O . ILE A 1 310 ? -1.404 6.124 8.296 1.00 95.12 310 ILE A O 1
ATOM 2339 N N . ASP A 1 311 ? -2.534 4.701 6.955 1.00 91.56 311 ASP A N 1
ATOM 2340 C CA . ASP A 1 311 ? -3.863 5.313 7.078 1.00 91.56 311 ASP A CA 1
ATOM 2341 C C . ASP A 1 311 ? -3.842 6.830 6.782 1.00 91.56 311 ASP A C 1
ATOM 2343 O O . ASP A 1 311 ? -4.463 7.660 7.465 1.00 91.56 311 ASP A O 1
ATOM 2347 N N . GLY A 1 312 ? -3.044 7.209 5.777 1.00 85.50 312 GLY A N 1
ATOM 2348 C CA . GLY A 1 312 ? -2.823 8.591 5.347 1.00 85.50 312 GLY A CA 1
ATOM 2349 C C . GLY A 1 312 ? -1.929 9.439 6.266 1.00 85.50 312 GLY A C 1
ATOM 2350 O O . GLY A 1 312 ? -1.810 10.647 6.048 1.00 85.50 312 GLY A O 1
ATOM 2351 N N . VAL A 1 313 ? -1.299 8.857 7.294 1.00 87.25 313 VAL A N 1
ATOM 2352 C CA . VAL A 1 313 ? -0.373 9.553 8.205 1.00 87.25 313 VAL A CA 1
ATOM 2353 C C . VAL A 1 313 ? 1.072 9.213 7.856 1.00 87.25 313 VAL A C 1
ATOM 2355 O O . VAL A 1 313 ? 1.454 8.044 7.906 1.00 87.25 313 VAL A O 1
ATOM 2358 N N . LEU A 1 314 ? 1.884 10.239 7.565 1.00 93.44 314 LEU A N 1
ATOM 2359 C CA . LEU A 1 314 ? 3.317 10.086 7.302 1.00 93.44 314 LEU A CA 1
ATOM 2360 C C . LEU A 1 314 ? 4.009 9.477 8.525 1.0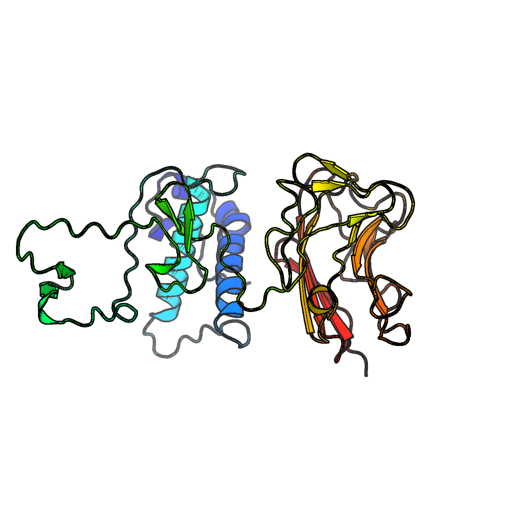0 93.44 314 LEU A C 1
ATOM 2362 O O . LEU A 1 314 ? 4.052 10.093 9.588 1.00 93.44 314 LEU A O 1
ATOM 2366 N N . GLN A 1 315 ? 4.572 8.288 8.349 1.00 95.25 315 GLN A N 1
ATOM 2367 C CA . GLN A 1 315 ? 5.376 7.618 9.366 1.00 95.25 315 GLN A CA 1
ATOM 2368 C C . GLN A 1 315 ? 6.815 8.123 9.334 1.00 95.25 315 GLN A C 1
ATOM 2370 O O . GLN A 1 315 ? 7.410 8.371 10.378 1.00 95.25 315 GLN A O 1
ATOM 2375 N N . GLY A 1 316 ? 7.368 8.324 8.138 1.00 95.19 316 GLY A N 1
ATOM 2376 C CA . GLY A 1 316 ? 8.708 8.860 7.953 1.00 95.19 316 GLY A CA 1
ATOM 2377 C C . GLY A 1 316 ? 9.142 8.849 6.495 1.00 95.19 316 GLY A C 1
ATOM 2378 O O . GLY A 1 316 ? 8.413 8.373 5.622 1.00 95.19 316 GLY A O 1
ATOM 2379 N N . ALA A 1 317 ? 10.348 9.362 6.260 1.00 95.19 317 ALA A N 1
ATOM 2380 C CA . ALA A 1 317 ? 10.963 9.417 4.945 1.00 95.19 317 ALA A CA 1
ATOM 2381 C C . ALA A 1 317 ? 12.459 9.092 5.013 1.00 95.19 317 ALA A C 1
ATOM 2383 O O . ALA A 1 317 ? 13.113 9.370 6.024 1.00 95.19 317 ALA A O 1
ATOM 2384 N N . THR A 1 318 ? 13.009 8.534 3.938 1.00 94.94 318 THR A N 1
ATOM 2385 C CA . THR A 1 318 ? 14.462 8.450 3.759 1.00 94.94 318 THR A CA 1
ATOM 2386 C C . THR A 1 318 ? 15.047 9.826 3.417 1.00 94.94 318 THR A C 1
ATOM 2388 O O . THR A 1 318 ? 14.372 10.652 2.795 1.00 94.94 318 THR A O 1
ATOM 2391 N N . PRO A 1 319 ? 16.309 10.103 3.790 1.00 90.12 319 PRO A N 1
ATOM 2392 C CA . PRO A 1 319 ? 17.001 11.280 3.284 1.00 90.12 319 PRO A CA 1
ATOM 2393 C C . PRO A 1 319 ? 17.225 11.153 1.772 1.00 90.12 319 PRO A C 1
ATOM 2395 O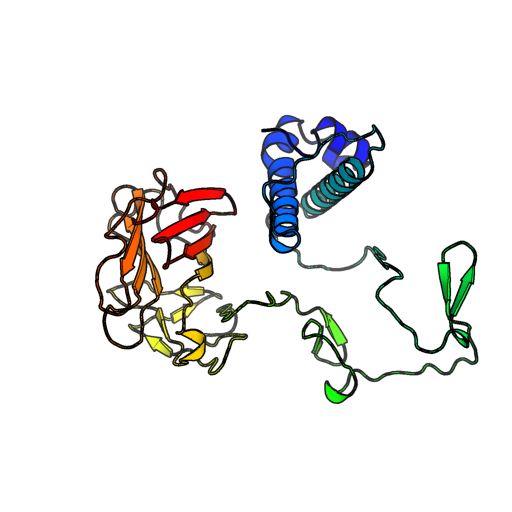 O . PRO A 1 319 ? 17.372 10.047 1.246 1.00 90.12 319 PRO A O 1
ATOM 2398 N N . ALA A 1 320 ? 17.292 12.294 1.084 1.00 87.56 320 ALA A N 1
ATOM 2399 C CA . ALA A 1 320 ? 17.747 12.321 -0.299 1.00 87.56 320 ALA A CA 1
ATOM 2400 C C . ALA A 1 320 ? 19.202 11.828 -0.379 1.00 87.56 320 ALA A C 1
ATOM 2402 O O . ALA A 1 320 ? 20.012 12.159 0.492 1.00 87.56 320 ALA A O 1
ATOM 2403 N N . HIS A 1 321 ? 19.533 11.053 -1.412 1.00 77.06 321 HIS A N 1
ATOM 2404 C CA . HIS A 1 321 ? 20.929 10.748 -1.713 1.00 77.06 321 HIS A CA 1
ATOM 2405 C C . HIS A 1 321 ? 21.529 11.900 -2.524 1.00 77.06 321 HIS A C 1
ATOM 2407 O O . HIS A 1 321 ? 20.850 12.507 -3.354 1.00 77.06 321 HIS A O 1
ATOM 2413 N N . SER A 1 322 ? 22.773 12.246 -2.201 1.00 61.81 322 SER A N 1
ATOM 2414 C CA . SER A 1 322 ? 23.569 13.267 -2.888 1.00 61.81 322 SER A CA 1
ATOM 2415 C C . SER A 1 322 ? 24.273 12.707 -4.111 1.00 61.81 322 SER A C 1
ATOM 2417 O O . SER A 1 322 ? 24.810 11.584 -3.964 1.00 61.81 322 SER A O 1
#

pLDDT: mean 72.76, std 20.0, range [27.44, 98.12]

Sequence (322 aa):
MTHYATASEVKAYSGLSEIQSLTDLDLDTKYIPRAQRLIDSYCRQNFRRSPLKIVNVDGSGSNRQELRERLVSLTRLRFIDGGEHTAQANGVANLDFINAAHWSVSDDTKVEVDGGQANLINDVPNTITYPFTTPANYTHGGDVEVTGGVAQLVSTPFPSDGVLFAPFTLGKDAAWGDGSLTGTLFGGATVVAGKLVAEGILNRGVYYEDPSIGAIANVGALRFLFTPNYNGSPAANQNVISLTPPTGAFNKLMLFHSSSGTLRITANDSVNASIHSAAIIGAVWVPVSGTEYEFEINFNATTGVIEIYIDGVLQGATPAHS

Organism: NCBI:txid412755